Protein AF-A0A964FIG2-F1 (afdb_monomer_lite)

Foldseek 3Di:
DLCCLVVVLVVCVVDPDPQDNCLSVQADPPPAWDFQKDDPVQQVVCCVPPVGHARDPLRVPQLQQADLVPLAGIWGFPDTPHPDDDDDDGPRPTPRPDGPRPPDDPVLSVVSNLLSVQVVCVVPDDFPGSADVVQLVVLVVLCVVVVQWADPDPPDIDGNLVVVQVLLCVVQPPVSCCVRCVPCNVPVSVVLVCQNHVQRVDSHHDVSSVQSSCCSRPNHPVVVGD

Secondary structure (DSSP, 8-state):
-THHHHHHHHHHHHTT----HHHHTTB-----SEEEEE-HHHHHHHHHHHSS----GGGGSTT--B-TTT-PBPEEEEEEE-SS------TTS---TT-------HHHHHHHHHHHHHHHHHHHS------HHHHHHHHHHHHHHTTSEEESSSS-EEE-HHHHHHHHHHHH-HHHHHHH-GGGGGGHHHHHHHHHHSTTT-SSB-HHHHHHHHHHHHSSTHHHH-

Structure (mmCIF, N/CA/C/O backbone):
data_AF-A0A964FIG2-F1
#
_entry.id   AF-A0A964FIG2-F1
#
loop_
_atom_site.group_PDB
_atom_site.id
_atom_site.type_symbol
_atom_site.label_atom_id
_atom_site.label_alt_id
_atom_site.label_comp_id
_atom_site.label_asym_id
_atom_site.label_entity_id
_atom_site.label_seq_id
_atom_site.pdbx_PDB_ins_code
_atom_site.Cartn_x
_atom_site.Cartn_y
_atom_site.Cartn_z
_atom_site.occupancy
_atom_site.B_iso_or_equiv
_atom_site.auth_seq_id
_atom_site.auth_comp_id
_atom_site.auth_asym_id
_atom_site.auth_atom_id
_atom_site.pdbx_PDB_model_num
ATOM 1 N N . MET A 1 1 ? -3.720 21.840 15.294 1.00 41.62 1 MET A N 1
ATOM 2 C CA . MET A 1 1 ? -2.802 20.782 15.786 1.00 41.62 1 MET A CA 1
ATOM 3 C C . MET A 1 1 ? -1.995 20.087 14.682 1.00 41.62 1 MET A C 1
ATOM 5 O O . MET A 1 1 ? -0.922 19.598 14.998 1.00 41.62 1 MET A O 1
ATOM 9 N N . GLY A 1 2 ? -2.418 20.096 13.406 1.00 41.06 2 GLY A N 1
ATOM 10 C CA . GLY A 1 2 ? -1.643 19.512 12.292 1.00 41.06 2 GLY A CA 1
ATOM 11 C C . GLY A 1 2 ? -0.373 20.263 11.869 1.00 41.06 2 GLY A C 1
ATOM 12 O O . GLY A 1 2 ? 0.415 19.755 11.080 1.00 41.06 2 GLY A O 1
ATOM 13 N N . SER A 1 3 ? -0.128 21.446 12.433 1.00 49.38 3 SER A N 1
ATOM 14 C CA . SER A 1 3 ? 1.078 22.229 12.176 1.00 49.38 3 SER A CA 1
ATOM 15 C C . SER A 1 3 ? 2.332 21.626 12.808 1.00 49.38 3 SER A C 1
ATOM 17 O O . SER A 1 3 ? 3.406 21.817 12.260 1.00 49.38 3 SER A O 1
ATOM 19 N N . ILE A 1 4 ? 2.237 20.880 13.914 1.00 52.00 4 ILE A N 1
ATOM 20 C CA . ILE A 1 4 ? 3.417 20.524 14.719 1.00 52.00 4 ILE A CA 1
ATOM 21 C C . ILE A 1 4 ? 4.310 19.491 14.023 1.00 52.00 4 ILE A C 1
ATOM 23 O O . ILE A 1 4 ? 5.518 19.670 14.038 1.00 52.00 4 ILE A O 1
ATOM 27 N N . GLU A 1 5 ? 3.769 18.459 13.371 1.00 54.81 5 GLU A N 1
ATOM 28 C CA . GLU A 1 5 ? 4.588 17.405 12.739 1.00 54.81 5 GLU A CA 1
ATOM 29 C C . GLU A 1 5 ? 5.305 17.905 11.470 1.00 54.81 5 GLU A C 1
ATOM 31 O O . GLU A 1 5 ? 6.508 17.698 11.314 1.00 54.81 5 GLU A O 1
ATOM 36 N N . ILE A 1 6 ? 4.605 18.640 10.595 1.00 54.09 6 ILE A N 1
ATOM 37 C CA . ILE A 1 6 ? 5.202 19.230 9.381 1.00 54.09 6 ILE A CA 1
ATOM 38 C C . ILE A 1 6 ? 6.188 20.349 9.743 1.00 54.09 6 ILE A C 1
ATOM 40 O O . ILE A 1 6 ? 7.263 20.449 9.146 1.00 54.09 6 ILE A O 1
ATOM 44 N N . TYR A 1 7 ? 5.848 21.187 10.728 1.00 53.94 7 TYR A N 1
ATOM 45 C CA . TYR A 1 7 ? 6.739 22.231 11.241 1.00 53.94 7 TYR A CA 1
ATOM 46 C C . TYR A 1 7 ? 7.957 21.627 11.946 1.00 53.94 7 TYR A C 1
ATOM 48 O O . TYR A 1 7 ? 9.075 22.077 11.713 1.00 53.94 7 TYR A O 1
ATOM 56 N N . SER A 1 8 ? 7.769 20.560 12.728 1.00 58.16 8 SER A N 1
ATOM 57 C CA . SER A 1 8 ? 8.843 19.800 13.374 1.00 58.16 8 SER A CA 1
ATOM 58 C C . SER A 1 8 ? 9.795 19.215 12.338 1.00 58.16 8 SER A C 1
ATOM 60 O O . SER A 1 8 ? 10.996 19.428 12.454 1.00 58.16 8 SER A O 1
ATOM 62 N N . PHE A 1 9 ?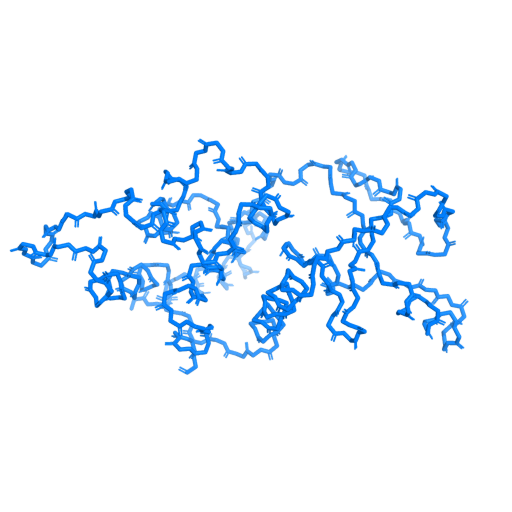 9.289 18.593 11.269 1.00 61.94 9 PHE A N 1
ATOM 63 C CA . PHE A 1 9 ? 10.133 18.052 10.203 1.00 61.94 9 PHE A CA 1
ATOM 64 C C . PHE A 1 9 ? 10.884 19.150 9.435 1.00 61.94 9 PHE A C 1
ATOM 66 O O . PHE A 1 9 ? 12.091 19.044 9.224 1.00 61.94 9 PHE A O 1
ATOM 73 N N . LYS A 1 10 ? 10.214 20.254 9.070 1.00 65.00 10 LYS A N 1
ATOM 74 C CA . LYS A 1 10 ? 10.871 21.415 8.436 1.00 65.00 10 LYS A CA 1
ATOM 75 C C . LYS A 1 10 ? 11.951 22.028 9.332 1.00 65.00 10 LYS A C 1
ATOM 77 O O . LYS A 1 10 ? 13.006 22.404 8.829 1.00 65.00 10 LYS A O 1
ATOM 82 N N . ASN A 1 11 ? 11.717 22.113 10.638 1.00 65.56 11 ASN A N 1
ATOM 83 C CA . ASN A 1 11 ? 12.703 22.613 11.595 1.00 65.56 11 ASN A CA 1
ATOM 84 C C . ASN A 1 11 ? 13.839 21.618 11.827 1.00 65.56 11 ASN A C 1
ATOM 86 O O . ASN A 1 11 ? 14.985 22.032 11.967 1.00 65.56 11 ASN A O 1
ATOM 90 N N . LEU A 1 12 ? 13.555 20.317 11.797 1.00 65.75 12 LEU A N 1
ATOM 91 C CA . LEU A 1 12 ? 14.573 19.278 11.862 1.00 65.75 12 LEU A CA 1
ATOM 92 C C . LEU A 1 12 ? 15.513 19.363 10.652 1.00 65.75 12 LEU A C 1
ATOM 94 O O . LEU A 1 12 ? 16.722 19.321 10.825 1.00 65.75 12 LEU A O 1
ATOM 98 N N . MET A 1 13 ? 14.964 19.597 9.455 1.00 65.31 13 MET A N 1
ATOM 99 C CA . MET A 1 13 ? 15.739 19.808 8.224 1.00 65.31 13 MET A CA 1
ATOM 100 C C . MET A 1 13 ? 16.533 21.125 8.225 1.00 65.31 13 MET A C 1
ATOM 102 O O . MET A 1 13 ? 17.531 21.239 7.520 1.00 65.31 13 MET A O 1
ATOM 106 N N . ARG A 1 14 ? 16.084 22.138 8.980 1.00 70.19 14 ARG A N 1
ATOM 107 C CA . ARG A 1 14 ? 16.763 23.442 9.118 1.00 70.19 14 ARG A CA 1
ATOM 108 C C . ARG A 1 14 ? 17.796 23.476 10.245 1.00 70.19 14 ARG A C 1
ATOM 110 O O . ARG A 1 14 ? 18.714 24.289 10.201 1.00 70.19 14 ARG A O 1
ATOM 117 N N . SER A 1 15 ? 17.640 22.635 11.260 1.00 65.06 15 SER A N 1
ATOM 118 C CA . SER A 1 15 ? 18.593 22.502 12.361 1.00 65.06 15 SER A CA 1
ATOM 119 C C . SER A 1 15 ? 19.704 21.524 11.975 1.00 65.06 15 SER A C 1
ATOM 121 O O . SER A 1 15 ? 19.475 20.572 11.236 1.00 65.06 15 SER A O 1
ATOM 123 N N . LYS A 1 16 ? 20.926 21.726 12.486 1.00 59.94 16 LYS A N 1
ATOM 124 C CA . LYS A 1 16 ? 22.041 20.771 12.339 1.00 59.94 16 LYS A CA 1
ATOM 125 C C . LYS A 1 16 ? 21.826 19.529 13.225 1.00 59.94 16 LYS A C 1
ATOM 127 O O . LYS A 1 16 ? 22.691 19.181 14.023 1.00 59.94 16 LYS A O 1
ATOM 132 N N . SER A 1 17 ? 20.648 18.910 13.162 1.00 62.19 17 SER A N 1
ATOM 133 C CA . SER A 1 17 ? 20.367 17.683 13.906 1.00 62.19 17 SER A CA 1
ATOM 134 C C . SER A 1 17 ? 21.079 16.502 13.236 1.00 62.19 17 SER A C 1
ATOM 136 O O . SER A 1 17 ? 21.148 16.432 12.011 1.00 62.19 17 SER A O 1
ATOM 138 N N . SER A 1 18 ? 21.609 15.573 14.031 1.00 65.69 18 SER A N 1
ATOM 139 C CA . SER A 1 18 ? 22.227 14.329 13.546 1.00 65.69 18 SER A CA 1
ATOM 140 C C . SER A 1 18 ? 21.203 13.259 13.140 1.00 65.69 18 SER A C 1
ATOM 142 O O . SER A 1 18 ? 21.584 12.181 12.684 1.00 65.69 18 SER A O 1
ATOM 144 N N . THR A 1 19 ? 19.908 13.538 13.307 1.00 68.75 19 THR A N 1
ATOM 145 C CA . THR A 1 19 ? 18.817 12.618 12.979 1.00 68.75 19 THR A CA 1
ATOM 146 C C . THR A 1 19 ? 18.684 12.488 11.466 1.00 68.75 19 THR A C 1
ATOM 148 O O . THR A 1 19 ? 18.521 13.483 10.758 1.00 68.75 19 THR A O 1
ATOM 151 N N . SER A 1 20 ? 18.715 11.259 10.947 1.00 72.56 20 SER A N 1
ATOM 152 C CA . SER A 1 20 ? 18.570 11.047 9.505 1.00 72.56 20 SER A CA 1
ATOM 153 C C . SER A 1 20 ? 17.162 11.420 9.025 1.00 72.56 20 SER A C 1
ATOM 155 O O . SER A 1 20 ? 16.172 11.273 9.745 1.00 72.56 20 SER A O 1
ATOM 157 N N . ILE A 1 21 ? 17.044 11.820 7.755 1.00 69.75 21 ILE A N 1
ATOM 158 C CA . ILE A 1 21 ? 15.747 12.073 7.098 1.00 69.75 21 ILE A CA 1
ATOM 159 C C . ILE A 1 21 ? 14.823 10.854 7.221 1.00 69.75 21 ILE A C 1
ATOM 161 O O . ILE A 1 21 ? 13.622 11.003 7.433 1.00 69.75 21 ILE A O 1
ATOM 165 N N . SER A 1 22 ? 15.375 9.642 7.119 1.00 69.75 22 SER A N 1
ATOM 166 C CA . SER A 1 22 ? 14.610 8.401 7.259 1.00 69.75 22 SER A CA 1
ATOM 167 C C . SER A 1 22 ? 14.023 8.225 8.659 1.00 69.75 22 SER A C 1
ATOM 169 O O . SER A 1 22 ? 12.846 7.886 8.770 1.00 69.75 22 SER A O 1
ATOM 171 N N . GLN A 1 23 ? 14.797 8.508 9.710 1.00 70.31 23 GLN A N 1
ATOM 172 C CA . GLN A 1 23 ? 14.333 8.463 11.099 1.00 70.31 23 GLN A CA 1
ATOM 173 C C . GLN A 1 23 ? 13.279 9.538 11.362 1.00 70.31 23 GLN A C 1
ATOM 175 O O . GLN A 1 23 ? 12.218 9.252 11.911 1.00 70.31 23 GLN A O 1
ATOM 180 N N . ALA A 1 24 ? 13.533 10.757 10.893 1.00 73.56 24 ALA A N 1
ATOM 181 C CA . ALA A 1 24 ? 12.611 11.878 10.996 1.00 73.56 24 ALA A CA 1
ATOM 182 C C . ALA A 1 24 ? 11.268 11.602 10.302 1.00 73.56 24 ALA A C 1
ATOM 184 O O . ALA A 1 24 ? 10.204 11.925 10.825 1.00 73.56 24 ALA A O 1
ATOM 185 N N . ALA A 1 25 ? 11.315 10.965 9.131 1.00 70.00 25 ALA A N 1
ATOM 186 C CA . ALA A 1 25 ? 10.143 10.595 8.347 1.00 70.00 25 ALA A CA 1
ATOM 187 C C . ALA A 1 25 ? 9.549 9.239 8.768 1.00 70.00 25 ALA A C 1
ATOM 189 O O . ALA A 1 25 ? 8.639 8.746 8.090 1.00 70.00 25 ALA A O 1
ATOM 190 N N . LYS A 1 26 ? 10.076 8.633 9.848 1.00 74.94 26 LYS A N 1
ATOM 191 C CA . LYS A 1 26 ? 9.669 7.336 10.406 1.00 74.94 26 LYS A CA 1
ATOM 192 C C . LYS A 1 26 ? 9.580 6.230 9.344 1.00 74.94 26 LYS A C 1
ATOM 194 O O . LYS A 1 26 ? 8.655 5.415 9.349 1.00 74.94 26 LYS A O 1
ATOM 199 N N . ILE A 1 27 ? 10.515 6.227 8.391 1.00 71.25 27 ILE A N 1
ATOM 200 C CA . ILE A 1 27 ? 10.570 5.239 7.307 1.00 71.25 27 ILE A CA 1
ATOM 201 C C . ILE A 1 27 ? 11.008 3.897 7.889 1.00 71.25 27 ILE A C 1
ATOM 203 O O . ILE A 1 27 ? 11.975 3.821 8.643 1.00 71.25 27 ILE A O 1
ATOM 207 N N . SER A 1 28 ? 10.293 2.835 7.529 1.00 67.00 28 SER A N 1
ATOM 208 C CA . SER A 1 28 ? 10.657 1.480 7.928 1.00 67.00 28 SER A CA 1
ATOM 209 C C . SER A 1 28 ? 11.963 1.031 7.261 1.00 67.00 28 SER A C 1
ATOM 211 O O . SER A 1 28 ? 12.075 1.064 6.038 1.00 67.00 28 SER A O 1
ATOM 213 N N . ASP A 1 29 ? 12.915 0.545 8.061 1.00 61.62 29 ASP A N 1
ATOM 214 C CA . ASP A 1 29 ? 14.147 -0.128 7.605 1.00 61.62 29 ASP A CA 1
ATOM 215 C C . ASP A 1 29 ? 13.940 -1.646 7.397 1.00 61.62 29 ASP A C 1
ATOM 217 O O . ASP A 1 29 ? 14.886 -2.418 7.273 1.00 61.62 29 ASP A O 1
ATOM 221 N N . LYS A 1 30 ? 12.683 -2.120 7.412 1.00 56.22 30 LYS A N 1
ATOM 222 C CA . LYS A 1 30 ? 12.358 -3.559 7.382 1.00 56.22 30 LYS A CA 1
ATOM 223 C C . LYS A 1 30 ? 12.637 -4.242 6.045 1.00 56.22 30 LYS A C 1
ATOM 225 O O . LYS A 1 30 ? 12.630 -5.464 5.983 1.00 56.22 30 LYS A O 1
ATOM 230 N N . GLU A 1 31 ? 12.890 -3.485 4.989 1.00 56.31 31 GLU A N 1
ATOM 231 C CA . GLU A 1 31 ? 13.192 -4.035 3.670 1.00 56.31 31 GLU A 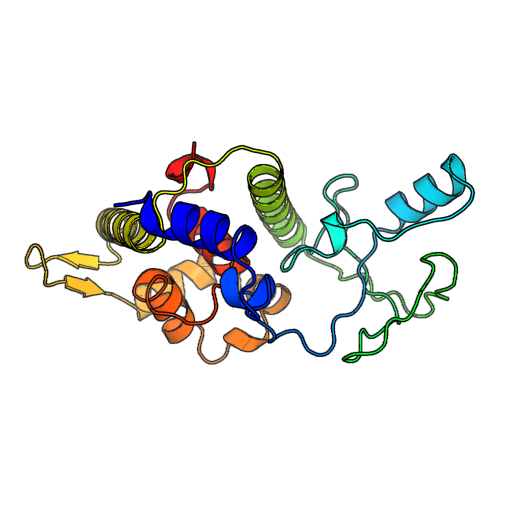CA 1
ATOM 232 C C . GLU A 1 31 ? 14.715 -4.173 3.506 1.00 56.31 31 GLU A C 1
ATOM 234 O O . GLU A 1 31 ? 15.329 -3.509 2.671 1.00 56.31 31 GLU A O 1
ATOM 239 N N . ARG A 1 32 ? 15.322 -5.012 4.354 1.00 50.44 32 ARG A N 1
ATOM 240 C CA . ARG A 1 32 ? 16.670 -5.551 4.131 1.00 50.44 32 ARG A CA 1
ATOM 241 C C . ARG A 1 32 ? 16.510 -6.641 3.069 1.00 50.44 32 ARG A C 1
ATOM 243 O O . ARG A 1 32 ? 15.696 -7.533 3.282 1.00 50.44 32 ARG A O 1
ATOM 250 N N . ASN A 1 33 ? 17.226 -6.541 1.948 1.00 52.78 33 ASN A N 1
ATOM 251 C CA . ASN A 1 33 ? 17.104 -7.392 0.746 1.00 52.78 33 ASN A CA 1
ATOM 252 C C . ASN A 1 33 ? 16.006 -6.948 -0.239 1.00 52.78 33 ASN A C 1
ATOM 254 O O . ASN A 1 33 ? 15.108 -7.713 -0.592 1.00 52.78 33 ASN A O 1
ATOM 258 N N . ARG A 1 34 ? 16.077 -5.696 -0.710 1.00 72.75 34 ARG A N 1
ATOM 259 C CA . ARG A 1 34 ? 15.258 -5.257 -1.851 1.00 72.75 34 ARG A CA 1
ATOM 260 C C . ARG A 1 34 ? 15.931 -5.649 -3.156 1.00 72.75 34 ARG A C 1
ATOM 262 O O . ARG A 1 34 ? 17.105 -5.359 -3.349 1.00 72.75 34 ARG A O 1
ATOM 269 N N . VAL A 1 35 ? 15.157 -6.223 -4.063 1.00 82.56 35 VAL A N 1
ATOM 270 C CA . VAL A 1 35 ? 15.520 -6.336 -5.478 1.00 82.56 35 VAL A CA 1
ATOM 271 C C . VAL A 1 35 ? 15.031 -5.108 -6.236 1.00 82.56 35 VAL A C 1
ATOM 273 O O . VAL A 1 35 ? 13.973 -4.557 -5.912 1.00 82.56 35 VAL A O 1
ATOM 276 N N . LEU A 1 36 ? 15.794 -4.651 -7.230 1.00 86.62 36 LEU A N 1
ATOM 277 C CA . LEU A 1 36 ? 15.345 -3.552 -8.088 1.00 86.62 36 LEU A CA 1
ATOM 278 C C . LEU A 1 36 ? 14.275 -4.050 -9.058 1.00 86.62 36 LEU A C 1
ATOM 280 O O . LEU A 1 36 ? 14.413 -5.104 -9.670 1.00 86.62 36 LEU A O 1
ATOM 284 N N . LYS A 1 37 ? 13.208 -3.270 -9.221 1.00 88.94 37 LYS A N 1
ATOM 285 C CA . LYS A 1 37 ? 12.092 -3.613 -10.108 1.00 88.94 37 LYS A CA 1
ATOM 286 C C . LYS A 1 37 ? 12.162 -2.865 -11.431 1.00 88.94 37 LYS A C 1
ATOM 288 O O . LYS A 1 37 ? 12.527 -1.690 -11.463 1.00 88.94 37 LYS A O 1
ATOM 293 N N . PHE A 1 38 ? 11.743 -3.486 -12.525 1.00 90.69 38 PHE A N 1
ATOM 294 C CA . PHE A 1 38 ? 11.658 -2.820 -13.826 1.00 90.69 38 PHE A CA 1
ATOM 295 C C . PHE A 1 38 ? 10.451 -3.283 -14.642 1.00 90.69 38 PHE A C 1
ATOM 297 O O . PHE A 1 38 ? 9.818 -4.296 -14.352 1.00 90.69 38 PHE A O 1
ATOM 304 N N . CYS A 1 39 ? 10.127 -2.500 -15.669 1.00 92.06 39 CYS A N 1
ATOM 305 C CA . CYS A 1 39 ? 9.164 -2.868 -16.694 1.00 92.06 39 CYS A CA 1
ATOM 306 C C . CYS A 1 39 ? 9.932 -3.141 -17.994 1.00 92.06 39 CYS A C 1
ATOM 308 O O . CYS A 1 39 ? 10.732 -2.285 -18.386 1.00 92.06 39 CYS A O 1
ATOM 310 N N . PRO A 1 40 ? 9.699 -4.276 -18.676 1.00 90.00 40 PRO A N 1
ATOM 311 C CA . PRO A 1 40 ? 10.420 -4.606 -19.904 1.00 90.00 40 PRO A CA 1
ATOM 312 C C . PRO A 1 40 ? 10.120 -3.614 -21.037 1.00 90.00 40 PRO A C 1
ATOM 314 O O . PRO A 1 40 ? 11.009 -3.297 -21.819 1.00 90.00 40 PRO A O 1
ATOM 317 N N . GLN A 1 41 ? 8.903 -3.060 -21.088 1.00 93.19 41 GLN A N 1
ATOM 318 C CA . GLN A 1 41 ? 8.546 -2.048 -22.084 1.00 93.19 41 GLN A CA 1
ATOM 319 C C . GLN A 1 41 ? 9.198 -0.691 -21.794 1.00 93.19 41 GLN A C 1
ATOM 321 O O . GLN A 1 41 ? 9.760 -0.107 -22.713 1.00 93.19 41 GLN A O 1
ATOM 326 N N . CYS A 1 42 ? 9.220 -0.218 -20.535 1.00 94.06 42 CYS A N 1
ATOM 327 C CA . CYS A 1 42 ? 9.992 0.988 -20.191 1.00 94.06 42 CYS A CA 1
ATOM 328 C C . CYS A 1 42 ? 11.464 0.829 -20.574 1.00 94.06 42 CYS A C 1
ATOM 330 O O . CYS A 1 42 ? 12.038 1.741 -21.149 1.00 94.06 42 CYS A O 1
ATOM 332 N N . ARG A 1 43 ? 12.057 -0.336 -20.283 1.00 90.94 43 ARG A N 1
ATOM 333 C CA . ARG A 1 43 ? 13.457 -0.618 -20.612 1.00 90.94 43 ARG A CA 1
ATOM 334 C C . ARG A 1 43 ? 13.720 -0.470 -22.114 1.00 90.94 43 ARG A C 1
ATOM 336 O O . ARG A 1 43 ? 14.633 0.256 -22.486 1.00 90.94 43 ARG A O 1
ATOM 343 N N . ALA A 1 44 ? 12.913 -1.122 -22.951 1.00 91.31 44 ALA A N 1
ATOM 344 C CA . ALA A 1 44 ? 13.065 -1.058 -24.404 1.00 91.31 44 ALA A CA 1
ATOM 345 C C . ALA A 1 44 ? 12.882 0.372 -24.946 1.00 91.31 44 ALA A C 1
ATOM 347 O O . ALA A 1 44 ? 13.635 0.815 -25.810 1.00 91.31 44 ALA A O 1
ATOM 348 N N . GLU A 1 45 ? 11.908 1.117 -24.415 1.00 95.12 45 GLU A N 1
ATOM 349 C CA . GLU A 1 45 ? 11.694 2.522 -24.779 1.00 95.12 45 GLU A CA 1
ATOM 350 C C . GLU A 1 45 ? 12.870 3.417 -24.366 1.00 95.12 45 GLU A C 1
ATOM 352 O O . GLU A 1 45 ? 13.241 4.319 -25.116 1.00 95.12 45 GLU A O 1
ATOM 357 N N . ASP A 1 46 ? 13.455 3.185 -23.188 1.00 94.00 46 ASP A N 1
ATOM 358 C CA . ASP A 1 46 ? 14.607 3.946 -22.708 1.00 94.00 46 ASP A CA 1
ATOM 359 C C . ASP A 1 46 ? 15.857 3.646 -23.545 1.00 94.00 46 ASP A C 1
ATOM 361 O O . ASP A 1 46 ? 16.533 4.578 -23.973 1.00 94.00 46 ASP A O 1
ATOM 365 N N . GLU A 1 47 ? 16.129 2.373 -23.852 1.00 91.12 47 GLU A N 1
ATOM 366 C CA . GLU A 1 47 ? 17.231 1.961 -24.736 1.00 91.12 47 GLU A CA 1
ATOM 367 C C . GLU A 1 47 ? 17.088 2.594 -26.126 1.00 91.12 47 GLU A C 1
ATOM 369 O O . GLU A 1 47 ? 18.048 3.148 -26.658 1.00 91.12 47 GLU A O 1
ATOM 374 N N . GLN A 1 48 ? 15.876 2.598 -26.689 1.00 94.25 48 GLN A N 1
ATOM 375 C CA . GLN A 1 48 ? 15.612 3.219 -27.987 1.00 94.25 48 GLN A CA 1
ATOM 376 C C . GLN A 1 48 ? 15.786 4.744 -27.958 1.00 94.25 48 GLN A C 1
ATOM 378 O O . GLN A 1 48 ? 16.261 5.335 -28.927 1.00 94.25 48 GLN A O 1
ATOM 383 N N . LYS A 1 49 ? 15.355 5.401 -26.877 1.00 95.88 49 LYS A N 1
ATOM 384 C CA . LYS A 1 49 ? 15.300 6.866 -26.801 1.00 95.88 49 LYS A CA 1
ATOM 385 C C . LYS A 1 49 ? 16.601 7.500 -26.318 1.00 95.88 49 LYS A C 1
ATOM 387 O O . LYS A 1 49 ? 16.941 8.595 -26.764 1.00 95.88 49 LYS A O 1
ATOM 392 N N . TYR A 1 50 ? 17.282 6.854 -25.381 1.00 93.38 50 TYR A N 1
ATOM 393 C CA . TYR A 1 50 ? 18.427 7.402 -24.656 1.00 93.38 50 TYR A CA 1
ATOM 394 C C . TYR A 1 50 ? 19.715 6.600 -24.878 1.00 93.38 50 TYR A C 1
ATOM 396 O O . TYR A 1 50 ? 20.775 7.048 -24.454 1.00 93.38 50 TYR A O 1
ATOM 404 N N . GLY A 1 51 ? 19.645 5.441 -25.543 1.00 90.25 51 GLY A N 1
ATOM 405 C CA . GLY A 1 51 ? 20.787 4.549 -25.771 1.00 90.25 51 GLY A CA 1
ATOM 406 C C . GLY A 1 51 ? 21.084 3.605 -24.603 1.00 90.25 51 GLY A C 1
ATOM 407 O O . GLY A 1 51 ? 21.829 2.644 -24.770 1.00 90.25 51 GLY A O 1
ATOM 408 N N . GLU A 1 52 ? 20.475 3.832 -23.438 1.00 89.00 52 GLU A N 1
ATOM 409 C CA . GLU A 1 52 ? 20.559 2.953 -22.276 1.00 89.00 52 GLU A CA 1
ATOM 410 C C . GLU A 1 52 ? 19.295 3.044 -21.413 1.00 89.00 52 GLU A C 1
ATOM 412 O O . GLU A 1 52 ? 18.651 4.091 -21.314 1.00 89.00 52 GLU A O 1
ATOM 417 N N . ALA A 1 53 ? 18.948 1.936 -20.759 1.00 89.94 53 ALA A N 1
ATOM 418 C CA . ALA A 1 53 ? 17.890 1.921 -19.761 1.00 89.94 53 ALA A CA 1
ATOM 419 C C . ALA A 1 53 ? 18.364 2.470 -18.413 1.00 89.94 53 ALA A C 1
ATOM 421 O O . ALA A 1 53 ? 19.531 2.338 -18.035 1.00 89.94 53 ALA A O 1
ATOM 422 N N . TYR A 1 54 ? 17.418 2.980 -17.625 1.00 89.44 54 TYR A N 1
ATOM 423 C CA . TYR A 1 54 ? 17.665 3.407 -16.251 1.00 89.44 54 TYR A CA 1
ATOM 424 C C . TYR A 1 54 ? 16.583 2.902 -15.286 1.00 89.44 54 TYR A C 1
ATOM 426 O O . TYR A 1 54 ? 15.480 2.500 -15.666 1.00 89.44 54 TYR A O 1
ATOM 434 N N . TRP A 1 55 ? 16.887 2.926 -13.987 1.00 90.31 55 TRP A N 1
ATOM 435 C CA . TRP A 1 55 ? 15.931 2.524 -12.955 1.00 90.31 55 TRP A CA 1
ATOM 436 C C . TRP A 1 55 ? 14.882 3.612 -12.716 1.00 90.31 55 TRP A C 1
ATOM 438 O O . TRP A 1 55 ? 15.153 4.661 -12.128 1.00 90.31 55 TRP A O 1
ATOM 448 N N . HIS A 1 56 ? 13.636 3.344 -13.106 1.00 91.56 56 HIS A N 1
ATOM 449 C CA . HIS A 1 56 ? 12.524 4.248 -12.812 1.00 91.56 56 HIS A CA 1
ATOM 450 C C . HIS A 1 56 ? 12.191 4.233 -11.319 1.00 91.56 56 HIS A C 1
ATOM 452 O O . HIS A 1 56 ? 11.814 3.198 -10.763 1.00 91.56 56 HIS A O 1
ATOM 458 N N . ARG A 1 57 ? 12.246 5.405 -10.670 1.00 89.81 57 ARG A N 1
ATOM 459 C CA . ARG A 1 57 ? 11.887 5.576 -9.245 1.00 89.81 57 ARG A CA 1
ATOM 460 C C . ARG A 1 57 ? 10.484 5.063 -8.924 1.00 89.81 57 ARG A C 1
ATOM 462 O O . ARG A 1 57 ? 10.273 4.478 -7.869 1.00 89.81 57 ARG A O 1
ATOM 469 N N . GLN A 1 58 ? 9.544 5.248 -9.850 1.00 91.19 58 GLN A N 1
ATOM 470 C CA . GLN A 1 58 ? 8.160 4.805 -9.703 1.00 91.19 58 GLN A CA 1
ATOM 471 C C . GLN A 1 58 ? 8.044 3.287 -9.520 1.00 91.19 58 GLN A C 1
ATOM 473 O O . GLN A 1 58 ? 7.199 2.837 -8.755 1.00 91.19 58 GLN A O 1
ATOM 478 N N . HIS A 1 59 ? 8.911 2.497 -10.159 1.00 91.50 59 HIS A N 1
ATOM 479 C CA . HIS A 1 59 ? 8.919 1.042 -9.994 1.00 91.50 59 HIS A CA 1
ATOM 480 C C . HIS A 1 59 ? 9.421 0.619 -8.605 1.00 91.50 59 HIS A C 1
ATOM 482 O O . HIS A 1 59 ? 9.039 -0.441 -8.119 1.00 91.50 59 HIS A O 1
ATOM 488 N N . GLN A 1 60 ? 10.229 1.456 -7.942 1.00 89.12 60 GLN A N 1
ATOM 489 C CA . GLN A 1 60 ? 10.850 1.135 -6.651 1.00 89.12 60 GLN A CA 1
ATOM 490 C C . GLN A 1 60 ? 9.984 1.494 -5.441 1.00 89.12 60 GLN A C 1
ATOM 492 O O . GLN A 1 60 ? 10.359 1.184 -4.309 1.00 89.12 60 GLN A O 1
ATOM 497 N N . ILE A 1 61 ? 8.837 2.153 -5.640 1.00 87.12 61 ILE A N 1
ATOM 498 C CA . ILE A 1 61 ? 7.968 2.514 -4.517 1.00 87.12 61 ILE A CA 1
ATOM 499 C C . ILE A 1 61 ? 7.440 1.215 -3.863 1.00 87.12 61 ILE A C 1
ATOM 501 O O . ILE A 1 61 ? 7.016 0.295 -4.579 1.00 87.12 61 ILE A O 1
ATOM 505 N N . PRO A 1 62 ? 7.475 1.096 -2.520 1.00 83.94 62 PRO A N 1
ATOM 506 C CA . PRO A 1 62 ? 6.935 -0.068 -1.823 1.00 83.94 62 PRO A CA 1
ATOM 507 C C . PRO A 1 62 ? 5.477 -0.338 -2.209 1.00 83.94 62 PRO A C 1
ATOM 509 O O . PRO A 1 62 ? 4.674 0.587 -2.310 1.00 83.94 62 PRO A O 1
ATOM 512 N N . GLY A 1 63 ? 5.145 -1.607 -2.451 1.00 85.94 63 GLY A N 1
ATOM 513 C CA . GLY A 1 63 ? 3.813 -2.027 -2.894 1.00 85.94 63 GLY A CA 1
ATOM 514 C C . GLY A 1 63 ? 3.487 -1.816 -4.373 1.00 85.94 63 GLY A C 1
ATOM 515 O O . GLY A 1 63 ? 2.413 -2.217 -4.814 1.00 85.94 63 GLY A O 1
ATOM 516 N N . MET A 1 64 ? 4.396 -1.242 -5.168 1.00 91.00 64 MET A N 1
ATOM 517 C CA . MET A 1 64 ? 4.232 -1.207 -6.623 1.00 91.00 64 MET A CA 1
ATOM 518 C C . MET A 1 64 ? 4.481 -2.592 -7.212 1.00 91.00 64 MET A C 1
ATOM 520 O O . MET A 1 64 ? 5.619 -3.065 -7.213 1.00 91.00 64 MET A O 1
ATOM 524 N N . LEU A 1 65 ? 3.422 -3.220 -7.721 1.00 92.50 65 LEU A N 1
ATOM 525 C CA . LEU A 1 65 ? 3.480 -4.528 -8.384 1.00 92.50 65 LEU A CA 1
ATOM 526 C C . LEU A 1 65 ? 3.345 -4.435 -9.907 1.00 92.50 65 LEU A C 1
ATOM 528 O O . LEU A 1 65 ? 3.685 -5.382 -10.606 1.00 92.50 65 LEU A O 1
ATOM 532 N N . VAL A 1 66 ? 2.865 -3.301 -10.424 1.00 94.12 66 VAL A N 1
ATOM 533 C CA . VAL A 1 66 ? 2.632 -3.072 -11.855 1.00 94.12 66 VAL A CA 1
ATOM 534 C C . VAL A 1 66 ? 3.197 -1.725 -12.296 1.00 94.12 66 VAL A C 1
ATOM 536 O O . VAL A 1 66 ? 3.242 -0.764 -11.524 1.00 94.12 66 VAL A O 1
ATOM 539 N N . CYS A 1 67 ? 3.623 -1.643 -13.552 1.00 94.62 67 CYS A N 1
ATOM 540 C CA . CYS A 1 67 ? 3.996 -0.392 -14.192 1.00 94.62 67 CYS A CA 1
ATOM 541 C C . CYS A 1 67 ? 2.738 0.425 -14.504 1.00 94.62 67 CYS A C 1
ATOM 543 O O . CYS A 1 67 ? 1.806 -0.082 -15.122 1.00 94.62 67 CYS A O 1
ATOM 545 N N . LEU A 1 68 ? 2.710 1.709 -14.141 1.00 94.62 68 LEU A N 1
ATOM 546 C CA . LEU A 1 68 ? 1.565 2.567 -14.461 1.00 94.62 68 LEU A CA 1
ATOM 547 C C . LEU A 1 68 ? 1.469 2.950 -15.933 1.00 94.62 68 LEU A C 1
ATOM 549 O O . LEU A 1 68 ? 0.362 3.152 -16.429 1.00 94.62 68 LEU A O 1
ATOM 553 N N . LYS A 1 69 ? 2.611 3.052 -16.616 1.00 95.56 69 LYS A N 1
ATOM 554 C CA . LYS A 1 69 ? 2.663 3.407 -18.033 1.00 95.56 69 LYS A CA 1
ATOM 555 C C . LYS A 1 69 ? 2.142 2.261 -18.898 1.00 95.56 69 LYS A C 1
ATOM 557 O O . LYS A 1 69 ? 1.224 2.456 -19.688 1.00 95.56 69 LYS A O 1
ATOM 562 N N . HIS A 1 70 ? 2.687 1.065 -18.694 1.00 94.94 70 HIS A N 1
ATOM 563 C CA . HIS A 1 70 ? 2.414 -0.098 -19.544 1.00 94.94 70 HIS A CA 1
ATOM 564 C C . HIS A 1 70 ? 1.374 -1.065 -18.982 1.00 94.94 70 HIS A C 1
ATOM 566 O O . HIS A 1 70 ? 0.921 -1.947 -19.699 1.00 94.94 70 HIS A O 1
ATOM 572 N N . LYS A 1 71 ? 0.966 -0.897 -17.715 1.00 94.25 71 LYS A N 1
ATOM 573 C CA . LYS A 1 71 ? -0.005 -1.761 -17.013 1.00 94.25 71 LYS A CA 1
ATOM 574 C C . LYS A 1 71 ? 0.417 -3.232 -16.941 1.00 94.25 71 LYS A C 1
ATOM 576 O O . LYS A 1 71 ? -0.427 -4.107 -16.800 1.00 94.25 71 LYS A O 1
ATOM 581 N N . LEU A 1 72 ? 1.721 -3.487 -17.013 1.00 91.62 72 LEU A N 1
ATOM 582 C CA . LEU A 1 72 ? 2.315 -4.817 -16.914 1.00 91.62 72 LEU A CA 1
ATOM 583 C C . LEU A 1 72 ? 2.863 -5.064 -15.505 1.00 91.62 72 LEU A C 1
ATOM 585 O O . LEU A 1 72 ? 3.336 -4.106 -14.878 1.00 91.62 72 LEU A O 1
ATOM 589 N N . PRO A 1 73 ? 2.875 -6.320 -15.022 1.00 92.06 73 PRO A N 1
ATOM 590 C CA . PRO A 1 73 ? 3.601 -6.694 -13.815 1.00 92.06 73 PRO A CA 1
ATOM 591 C C . PRO A 1 73 ? 5.060 -6.231 -13.867 1.00 92.06 73 PRO A C 1
ATOM 593 O O . PRO A 1 73 ? 5.735 -6.348 -14.893 1.00 92.06 73 PRO A O 1
ATOM 596 N N . LEU A 1 74 ? 5.539 -5.677 -12.755 1.00 91.50 74 LEU A N 1
ATOM 597 C CA . LEU A 1 74 ? 6.948 -5.346 -12.595 1.00 91.50 74 LEU A CA 1
ATOM 598 C C . LEU A 1 74 ? 7.747 -6.621 -12.358 1.00 91.50 74 LEU A C 1
ATOM 600 O O . LEU A 1 74 ? 7.319 -7.514 -11.630 1.00 91.50 74 LEU A O 1
ATOM 604 N N . LEU A 1 75 ? 8.928 -6.664 -12.956 1.00 88.88 75 LEU A N 1
ATOM 605 C CA . LEU A 1 75 ? 9.859 -7.774 -12.850 1.00 88.88 75 LEU A CA 1
ATOM 606 C C . LEU A 1 75 ? 10.951 -7.418 -11.855 1.00 88.88 75 LEU A C 1
ATOM 608 O O . LEU A 1 75 ? 11.401 -6.271 -11.811 1.00 88.88 75 LEU A O 1
ATOM 612 N N . ASN A 1 76 ? 11.380 -8.403 -11.076 1.00 86.94 76 ASN A N 1
ATOM 613 C CA . ASN A 1 76 ? 12.526 -8.264 -10.191 1.00 86.94 76 ASN A CA 1
ATOM 614 C C . ASN A 1 76 ? 13.816 -8.455 -10.992 1.00 86.94 76 ASN A C 1
ATOM 616 O O . ASN A 1 76 ? 13.890 -9.318 -11.864 1.00 86.94 76 ASN A O 1
ATOM 620 N N . SER A 1 77 ? 14.829 -7.653 -10.695 1.00 84.81 77 SER A N 1
ATOM 621 C CA . SER A 1 77 ? 16.185 -7.874 -11.177 1.00 84.81 77 SER A CA 1
ATOM 622 C C . SER A 1 77 ? 16.917 -8.885 -10.292 1.00 84.81 77 SER A C 1
ATOM 624 O O . SER A 1 77 ? 16.492 -9.191 -9.177 1.00 84.81 77 SER A O 1
ATOM 626 N N . THR A 1 78 ? 18.064 -9.356 -10.773 1.00 80.19 78 THR A N 1
ATOM 627 C CA . THR A 1 78 ? 19.004 -10.177 -9.999 1.00 80.19 78 THR A CA 1
ATOM 628 C C . THR A 1 78 ? 19.839 -9.353 -9.009 1.00 80.19 78 THR A C 1
ATOM 630 O O . THR A 1 78 ? 20.595 -9.915 -8.220 1.00 80.19 78 THR A O 1
ATOM 633 N N . ILE A 1 79 ? 19.708 -8.019 -9.015 1.00 78.75 79 ILE A N 1
ATOM 634 C CA . ILE A 1 79 ? 20.448 -7.135 -8.111 1.00 78.75 79 ILE A CA 1
ATOM 635 C C . ILE A 1 79 ? 19.768 -7.136 -6.749 1.00 78.75 79 ILE A C 1
ATOM 637 O O . ILE A 1 79 ? 18.680 -6.578 -6.586 1.00 78.75 79 ILE A O 1
ATOM 641 N N . LEU A 1 80 ? 20.459 -7.694 -5.761 1.00 76.50 80 LEU A N 1
ATOM 642 C CA . LEU A 1 80 ? 20.106 -7.565 -4.356 1.00 76.50 80 LEU A CA 1
ATOM 643 C C . LEU A 1 80 ? 20.767 -6.310 -3.786 1.00 76.50 80 LEU A C 1
ATOM 645 O O . LEU A 1 80 ? 21.986 -6.154 -3.816 1.00 76.50 80 LEU A O 1
ATOM 649 N N . LEU A 1 81 ? 19.954 -5.406 -3.250 1.00 74.62 81 LEU A N 1
ATOM 650 C CA . LEU A 1 81 ? 20.436 -4.258 -2.497 1.00 74.62 81 LEU A CA 1
ATOM 651 C C . LEU A 1 81 ? 20.803 -4.727 -1.082 1.00 74.62 81 LEU A C 1
ATOM 653 O O . LEU A 1 81 ? 19.969 -4.716 -0.171 1.00 74.62 81 LEU A O 1
ATOM 657 N N . GLU A 1 82 ? 22.045 -5.183 -0.920 1.00 66.81 82 GLU A N 1
ATOM 658 C CA . GLU A 1 82 ? 22.647 -5.460 0.385 1.00 66.81 82 GLU A CA 1
ATOM 659 C C . GLU A 1 82 ? 23.082 -4.158 1.085 1.00 66.81 82 GLU A C 1
ATOM 661 O O . GLU A 1 82 ? 23.277 -3.106 0.474 1.00 66.81 82 GLU A O 1
ATOM 666 N N . ASN A 1 83 ? 23.182 -4.194 2.414 1.00 59.03 83 ASN A N 1
ATOM 667 C CA . ASN A 1 83 ? 23.339 -2.988 3.225 1.00 59.03 83 ASN A CA 1
ATOM 668 C C . ASN A 1 83 ? 24.707 -2.278 3.062 1.00 59.03 83 ASN A C 1
ATOM 670 O O . ASN A 1 83 ? 25.766 -2.891 3.155 1.00 59.03 83 ASN A O 1
ATOM 674 N N . LYS A 1 84 ? 24.635 -0.934 3.035 1.00 54.16 84 LYS A N 1
ATOM 675 C CA . LYS A 1 84 ? 25.658 0.094 3.360 1.00 54.16 84 LYS A CA 1
ATOM 676 C C . LYS A 1 84 ? 26.778 0.423 2.367 1.00 54.16 84 LYS A C 1
ATOM 678 O O . LYS A 1 84 ? 27.464 1.414 2.615 1.00 54.16 84 LYS A O 1
ATOM 683 N N . GLN A 1 85 ? 26.953 -0.287 1.260 1.00 58.28 85 GLN A N 1
ATOM 684 C CA . GLN A 1 85 ? 27.922 0.130 0.238 1.00 58.28 85 GLN A CA 1
ATOM 685 C C . GLN A 1 85 ? 27.225 0.857 -0.920 1.00 58.28 85 GLN A C 1
ATOM 687 O O . GLN A 1 85 ? 26.173 0.436 -1.399 1.00 58.28 85 GLN A O 1
ATOM 692 N N . ILE A 1 86 ? 27.788 1.994 -1.340 1.00 59.78 86 ILE A N 1
ATOM 693 C CA . ILE A 1 86 ? 27.302 2.741 -2.505 1.00 59.78 86 ILE A CA 1
ATOM 694 C C . ILE A 1 86 ? 27.799 1.998 -3.744 1.00 59.78 86 ILE A C 1
ATOM 696 O O . ILE A 1 86 ? 28.934 2.186 -4.174 1.00 59.78 86 ILE A O 1
ATOM 700 N N . HIS A 1 87 ? 26.951 1.142 -4.301 1.00 66.19 87 HIS A N 1
ATOM 701 C CA . HIS A 1 87 ? 27.209 0.476 -5.570 1.00 66.19 87 HIS A CA 1
ATOM 702 C C . HIS A 1 87 ? 26.383 1.125 -6.680 1.00 66.19 87 HIS A C 1
ATOM 704 O O . HIS A 1 87 ? 25.198 1.421 -6.506 1.00 66.19 87 HIS A O 1
ATOM 710 N N . TYR A 1 88 ? 27.019 1.352 -7.828 1.00 73.06 88 TYR A N 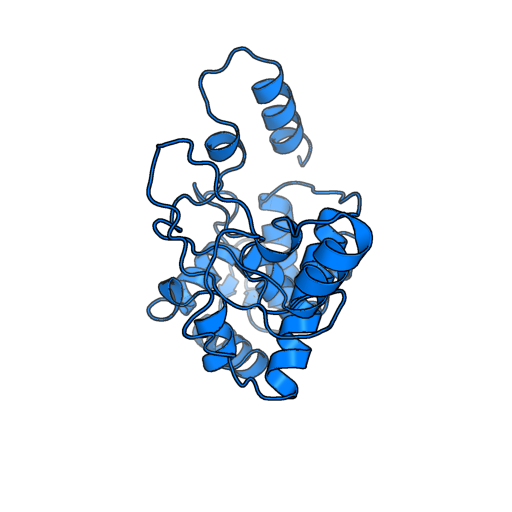1
ATOM 711 C CA . TYR A 1 88 ? 26.330 1.726 -9.054 1.00 73.06 88 TYR A CA 1
ATOM 712 C C . TYR A 1 88 ? 25.986 0.455 -9.827 1.00 73.06 88 TYR A C 1
ATOM 714 O O . TYR A 1 88 ? 26.878 -0.314 -10.176 1.00 73.06 88 TYR A O 1
ATOM 722 N N . TYR A 1 89 ? 24.700 0.265 -10.109 1.00 75.88 89 TYR A N 1
ATOM 723 C CA . TYR A 1 89 ? 24.222 -0.801 -10.979 1.00 75.88 89 TYR A CA 1
ATOM 724 C C . TYR A 1 89 ? 23.452 -0.179 -12.140 1.00 75.88 89 TYR A C 1
ATOM 726 O O . TYR A 1 89 ? 22.351 0.344 -11.944 1.00 75.88 89 TYR A O 1
ATOM 734 N N . GLY A 1 90 ? 24.021 -0.219 -13.344 1.00 77.06 90 GLY A N 1
ATOM 735 C CA . GLY A 1 90 ? 23.310 0.204 -14.551 1.00 77.06 90 GLY A CA 1
ATOM 736 C C . GLY A 1 90 ? 22.151 -0.747 -14.855 1.00 77.06 90 GLY A C 1
ATOM 737 O O . GLY A 1 90 ? 22.284 -1.957 -14.675 1.00 77.06 90 GLY A O 1
ATOM 738 N N . ALA A 1 91 ? 21.018 -0.232 -15.343 1.00 79.19 91 ALA A N 1
ATOM 739 C CA . ALA A 1 91 ? 19.902 -1.099 -15.746 1.00 79.19 91 ALA A CA 1
ATOM 740 C C . ALA A 1 91 ? 20.225 -1.932 -17.005 1.00 79.19 91 ALA A C 1
ATOM 742 O O . ALA A 1 91 ? 19.560 -2.931 -17.271 1.00 79.19 91 ALA A O 1
ATOM 743 N N . SER A 1 92 ? 21.279 -1.552 -17.735 1.00 69.56 92 SER A N 1
ATOM 744 C CA . SER A 1 92 ? 21.848 -2.264 -18.881 1.00 69.56 92 SER A CA 1
ATOM 745 C C . SER A 1 92 ? 22.717 -3.472 -18.502 1.00 69.56 92 SER A C 1
ATOM 747 O O . SER A 1 92 ? 22.797 -4.418 -19.278 1.00 69.56 92 SER A O 1
ATOM 749 N N . GLN A 1 93 ? 23.345 -3.478 -17.317 1.00 58.69 93 GLN A N 1
ATOM 750 C CA . GLN A 1 93 ? 24.308 -4.512 -1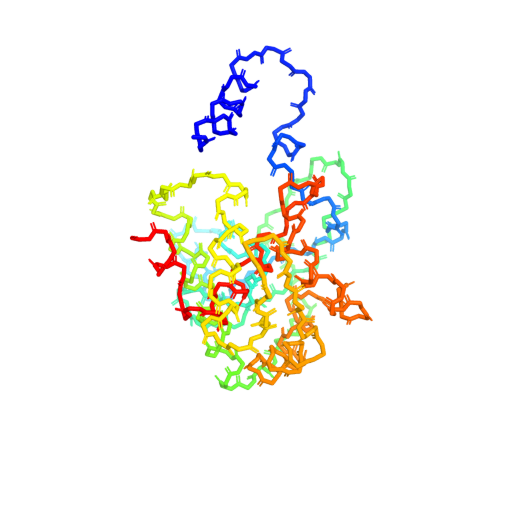6.890 1.00 58.69 93 GLN A CA 1
ATOM 751 C C . GLN A 1 93 ? 23.654 -5.787 -16.336 1.00 58.69 93 GLN A C 1
ATOM 753 O O . GLN A 1 93 ? 24.346 -6.717 -15.927 1.00 58.69 93 GLN A O 1
ATOM 758 N N . VAL A 1 94 ? 22.323 -5.842 -16.297 1.00 59.50 94 VAL A N 1
ATOM 759 C CA . VAL A 1 94 ? 21.591 -6.971 -15.725 1.00 59.50 94 VAL A CA 1
ATOM 760 C C . VAL A 1 94 ? 21.201 -7.938 -16.840 1.00 59.50 94 VAL A C 1
ATOM 762 O O . VAL A 1 94 ? 20.240 -7.693 -17.575 1.00 59.50 94 VAL A O 1
ATOM 765 N N . ASN A 1 95 ? 21.942 -9.046 -16.940 1.00 57.62 95 ASN A N 1
ATOM 766 C CA . ASN A 1 95 ? 21.498 -10.258 -17.628 1.00 57.62 95 ASN A CA 1
ATOM 767 C C . ASN A 1 95 ? 20.306 -10.816 -16.839 1.00 57.62 95 ASN A C 1
ATOM 769 O O . ASN A 1 95 ? 20.451 -11.293 -15.714 1.00 57.62 95 ASN A O 1
ATOM 773 N N . LEU A 1 96 ? 19.109 -10.643 -17.395 1.00 59.06 96 LEU A N 1
ATOM 774 C CA . LEU A 1 96 ? 17.828 -11.047 -16.815 1.00 59.06 96 LEU A CA 1
ATOM 775 C C . LEU A 1 96 ? 17.521 -12.509 -17.153 1.00 59.06 96 LEU A C 1
ATOM 777 O O . LEU A 1 96 ? 16.438 -12.824 -17.648 1.00 59.06 96 LEU A O 1
ATOM 781 N N . ASP A 1 97 ? 18.484 -13.393 -16.932 1.00 50.91 97 ASP A N 1
ATOM 782 C CA . ASP A 1 97 ? 18.258 -14.818 -17.115 1.00 50.91 97 ASP A CA 1
ATOM 783 C C . ASP A 1 97 ? 17.421 -15.297 -15.920 1.00 50.91 97 ASP A C 1
ATOM 785 O O . ASP A 1 97 ? 17.838 -15.195 -14.770 1.00 50.91 97 ASP A O 1
ATOM 789 N N . GLU A 1 98 ? 16.193 -15.725 -16.224 1.00 53.41 98 GLU A N 1
ATOM 790 C CA . GLU A 1 98 ? 15.087 -16.072 -15.312 1.00 53.41 98 GLU A CA 1
ATOM 791 C C . GLU A 1 98 ? 14.209 -14.905 -14.827 1.00 53.41 98 GLU A C 1
ATOM 793 O O . GLU A 1 98 ? 13.967 -14.666 -13.641 1.00 53.41 98 GLU A O 1
ATOM 798 N N . VAL A 1 99 ? 13.605 -14.215 -15.798 1.00 56.78 99 VAL A N 1
ATOM 799 C CA . VAL A 1 99 ? 12.392 -13.423 -15.576 1.00 56.78 99 VAL A CA 1
ATOM 800 C C . VAL A 1 99 ? 11.230 -14.348 -15.199 1.00 56.78 99 VAL A C 1
ATOM 802 O O . VAL A 1 99 ? 10.507 -14.845 -16.060 1.00 56.78 99 VAL A O 1
ATOM 805 N N . ASN A 1 100 ? 10.982 -14.530 -13.904 1.00 56.84 100 ASN A N 1
ATOM 806 C CA . ASN A 1 100 ? 9.680 -15.014 -13.455 1.00 56.84 100 ASN A CA 1
ATOM 807 C C . ASN A 1 100 ? 8.664 -13.880 -13.612 1.00 56.84 100 ASN A C 1
ATOM 809 O O . ASN A 1 100 ? 8.495 -13.032 -12.732 1.00 56.84 100 ASN A O 1
ATOM 813 N N . GLN A 1 101 ? 7.999 -13.843 -14.768 1.00 63.16 101 GLN A N 1
ATOM 814 C CA . GLN A 1 101 ? 6.809 -13.025 -14.944 1.00 63.16 101 GLN A CA 1
ATOM 815 C C . GLN A 1 101 ? 5.755 -13.543 -13.970 1.00 63.16 101 GLN A C 1
ATOM 817 O O . GLN A 1 101 ? 5.280 -14.672 -14.090 1.00 63.16 101 GLN A O 1
ATOM 822 N N . ALA A 1 102 ? 5.398 -12.728 -12.982 1.00 69.00 102 ALA A N 1
ATOM 823 C CA . ALA A 1 102 ? 4.275 -13.061 -12.130 1.00 69.00 102 ALA A CA 1
ATOM 824 C C . ALA A 1 102 ? 3.012 -13.097 -13.002 1.00 69.00 102 ALA A C 1
ATOM 826 O O . ALA A 1 102 ? 2.587 -12.071 -13.534 1.00 69.00 102 ALA A O 1
ATOM 827 N N . ASN A 1 103 ? 2.450 -14.291 -13.190 1.00 78.38 103 ASN A N 1
ATOM 828 C CA . ASN A 1 103 ? 1.233 -14.486 -13.966 1.00 78.38 103 ASN A CA 1
ATOM 829 C C . ASN A 1 103 ? 0.026 -14.187 -13.072 1.00 78.38 103 ASN A C 1
ATOM 831 O O . ASN A 1 103 ? -0.558 -15.075 -12.451 1.00 78.38 103 ASN A O 1
ATOM 835 N N . TYR A 1 104 ? -0.270 -12.899 -12.923 1.00 85.75 104 TYR A N 1
ATOM 836 C CA . TYR A 1 104 ? -1.382 -12.427 -12.114 1.00 85.75 104 TYR A CA 1
ATOM 837 C C . TYR A 1 104 ? -2.706 -12.565 -12.870 1.00 85.75 104 TYR A C 1
ATOM 839 O O . TYR A 1 104 ? -2.787 -12.369 -14.080 1.00 85.75 104 TYR A O 1
ATOM 847 N N . SER A 1 105 ? -3.785 -12.866 -12.146 1.00 90.69 105 SER A N 1
ATOM 848 C CA . SER A 1 105 ? -5.124 -12.818 -12.734 1.00 90.69 105 SER A CA 1
ATOM 849 C C . SER A 1 105 ? -5.484 -11.383 -13.142 1.00 90.69 105 SER A C 1
ATOM 851 O O . SER A 1 105 ? -5.019 -10.416 -12.536 1.00 90.69 105 SER A O 1
ATOM 853 N N . LYS A 1 106 ? -6.393 -11.216 -14.113 1.00 89.81 106 LYS A N 1
ATOM 854 C CA . LYS A 1 106 ? -6.882 -9.881 -14.520 1.00 89.81 106 LYS A CA 1
ATOM 855 C C . LYS A 1 106 ? -7.450 -9.069 -13.349 1.00 89.81 106 LYS A C 1
ATOM 857 O O . LYS A 1 106 ? -7.325 -7.847 -13.316 1.00 89.81 106 LYS A O 1
ATOM 862 N N . GLU A 1 107 ? -8.079 -9.740 -12.383 1.00 92.06 107 GLU A N 1
ATOM 863 C CA . GLU A 1 107 ? -8.588 -9.094 -11.170 1.00 92.06 107 GLU A CA 1
ATOM 864 C C . GLU A 1 107 ? -7.441 -8.572 -10.293 1.00 92.06 107 GLU A C 1
ATOM 866 O O . GLU A 1 107 ? -7.484 -7.430 -9.829 1.00 92.06 107 GLU A O 1
ATOM 871 N N . PHE A 1 108 ? -6.395 -9.381 -10.102 1.00 93.81 108 PHE A N 1
ATOM 872 C CA . PHE A 1 108 ? -5.202 -8.981 -9.364 1.00 93.81 108 PHE A CA 1
ATOM 873 C C . PHE A 1 108 ? -4.522 -7.787 -10.037 1.00 93.81 108 PHE A C 1
ATOM 875 O O . PHE A 1 108 ? -4.224 -6.798 -9.368 1.00 93.81 108 PHE A O 1
ATOM 882 N N . GLU A 1 109 ? -4.306 -7.844 -11.353 1.00 92.31 109 GLU A N 1
ATOM 883 C CA . GLU A 1 109 ? -3.692 -6.750 -12.113 1.00 92.31 109 GLU A CA 1
ATOM 884 C C . GLU A 1 109 ? -4.503 -5.458 -11.994 1.00 92.31 109 GLU A C 1
ATOM 886 O O . GLU A 1 109 ? -3.937 -4.387 -11.774 1.00 92.31 109 GLU A O 1
ATOM 891 N N . SER A 1 110 ? -5.835 -5.551 -12.057 1.00 93.69 110 SER A N 1
ATOM 892 C CA . SER A 1 110 ? -6.727 -4.405 -11.866 1.00 93.69 110 SER A CA 1
ATOM 893 C C . SER A 1 110 ? -6.590 -3.793 -10.466 1.00 93.69 110 SER A C 1
ATOM 895 O O . SER A 1 110 ? -6.449 -2.572 -10.332 1.00 93.69 110 SER A O 1
ATOM 897 N N . LYS A 1 111 ? -6.548 -4.624 -9.413 1.00 94.81 111 LYS A N 1
ATOM 898 C CA . LYS A 1 111 ? -6.310 -4.169 -8.032 1.00 94.81 111 LYS A CA 1
ATOM 899 C C . LYS A 1 111 ? -4.932 -3.524 -7.886 1.00 94.81 111 LYS A C 1
ATOM 901 O O . LYS A 1 111 ? -4.831 -2.425 -7.338 1.00 94.81 111 LYS A O 1
ATOM 906 N N . ALA A 1 112 ? -3.888 -4.158 -8.417 1.00 94.94 112 ALA A N 1
ATOM 907 C CA . ALA A 1 112 ? -2.520 -3.649 -8.377 1.00 94.94 112 ALA A CA 1
ATOM 908 C C . ALA A 1 112 ? -2.410 -2.298 -9.093 1.00 94.94 112 ALA A C 1
ATOM 910 O O . ALA A 1 112 ? -1.812 -1.362 -8.561 1.00 94.94 112 ALA A O 1
ATOM 911 N N . LEU A 1 113 ? -3.053 -2.168 -10.256 1.00 95.75 113 LEU A N 1
ATOM 912 C CA . LEU A 1 113 ? -3.121 -0.922 -11.010 1.00 95.75 113 LEU A CA 1
ATOM 913 C C . LEU A 1 113 ? -3.840 0.169 -10.213 1.00 95.75 113 LEU A C 1
ATOM 915 O O . LEU A 1 113 ? -3.369 1.304 -10.169 1.00 95.75 113 LEU A O 1
ATOM 919 N N . SER A 1 114 ? -4.933 -0.176 -9.533 1.00 95.75 114 SER A N 1
ATOM 920 C CA . SER A 1 114 ? -5.660 0.767 -8.683 1.00 95.75 114 SER A CA 1
ATOM 921 C C . SER A 1 114 ? -4.797 1.291 -7.528 1.00 95.75 114 SER A C 1
ATOM 923 O O . SER A 1 114 ? -4.762 2.496 -7.285 1.00 95.75 114 SER A O 1
ATOM 925 N N . ILE A 1 115 ? -4.033 0.424 -6.854 1.00 95.62 115 ILE A N 1
ATOM 926 C CA . ILE A 1 115 ? -3.097 0.835 -5.789 1.00 95.62 115 ILE A CA 1
ATOM 927 C C . ILE A 1 115 ? -1.932 1.667 -6.339 1.00 95.62 115 ILE A C 1
ATOM 929 O O . ILE A 1 115 ? -1.526 2.662 -5.730 1.00 95.62 115 ILE A O 1
ATOM 933 N N . ALA A 1 116 ? -1.415 1.306 -7.511 1.00 94.44 116 ALA A N 1
ATOM 934 C CA . ALA A 1 116 ? -0.366 2.065 -8.174 1.00 94.44 116 ALA A CA 1
ATOM 935 C C . ALA A 1 116 ? -0.839 3.489 -8.534 1.00 94.44 116 ALA A C 1
ATOM 937 O O . ALA A 1 116 ? -0.095 4.456 -8.363 1.00 94.44 116 ALA A O 1
ATOM 938 N N . GLN A 1 117 ? -2.098 3.643 -8.961 1.00 94.88 117 GLN A N 1
ATOM 939 C CA . GLN A 1 117 ? -2.709 4.943 -9.250 1.00 94.88 117 GLN A CA 1
ATOM 940 C C . GLN A 1 117 ? -2.854 5.809 -7.993 1.00 94.88 117 GLN A C 1
ATOM 942 O O . GLN A 1 117 ? -2.542 6.999 -8.050 1.00 94.88 117 GLN A O 1
ATOM 947 N N . GLU A 1 118 ? -3.270 5.229 -6.860 1.00 94.31 118 GLU A N 1
ATOM 948 C CA . GLU A 1 118 ? -3.317 5.939 -5.571 1.00 94.31 118 GLU A CA 1
ATOM 949 C C . GLU A 1 118 ? -1.926 6.435 -5.163 1.00 94.31 118 GLU A C 1
ATOM 951 O O . GLU A 1 118 ? -1.742 7.614 -4.864 1.00 94.31 118 GLU A O 1
ATOM 956 N N . THR A 1 119 ? -0.926 5.554 -5.230 1.00 92.00 119 THR A N 1
ATOM 957 C CA . THR A 1 119 ? 0.473 5.874 -4.914 1.00 92.00 119 THR A CA 1
ATOM 958 C C . THR A 1 119 ? 1.006 7.010 -5.787 1.00 92.00 119 THR A C 1
ATOM 960 O O . THR A 1 119 ? 1.661 7.935 -5.300 1.00 92.00 119 THR A O 1
ATOM 963 N N . ASN A 1 120 ? 0.703 6.977 -7.086 1.00 92.12 120 ASN A N 1
ATOM 964 C CA . ASN A 1 120 ? 1.119 8.018 -8.016 1.00 92.12 120 ASN A CA 1
ATOM 965 C C . ASN A 1 120 ? 0.427 9.349 -7.746 1.00 92.12 120 ASN A C 1
ATOM 967 O O . ASN A 1 120 ? 1.089 10.384 -7.771 1.00 92.12 120 ASN A O 1
ATOM 971 N N . TRP A 1 121 ? -0.877 9.326 -7.465 1.00 92.62 121 TRP A N 1
ATOM 972 C CA . TRP A 1 121 ? -1.620 10.529 -7.108 1.00 92.62 121 TRP A CA 1
ATOM 973 C C . TRP A 1 121 ? -1.039 11.162 -5.839 1.00 92.62 121 TRP A C 1
ATOM 975 O O . TRP A 1 121 ? -0.690 12.339 -5.863 1.00 92.62 121 TRP A O 1
ATOM 985 N N . LEU A 1 122 ? -0.807 10.371 -4.788 1.00 91.31 122 LEU A N 1
ATOM 986 C CA . LEU A 1 122 ? -0.200 10.847 -3.540 1.00 91.31 122 LEU A CA 1
ATOM 987 C C . LEU A 1 122 ? 1.207 11.435 -3.734 1.00 91.31 122 LEU A C 1
ATOM 989 O O . LEU A 1 122 ? 1.599 12.346 -3.014 1.00 91.31 122 LEU A O 1
ATOM 993 N N . SER A 1 123 ? 1.967 10.921 -4.703 1.00 88.12 123 SER A N 1
ATOM 994 C CA . SER A 1 123 ? 3.339 11.371 -4.974 1.00 88.12 123 SER A CA 1
ATOM 995 C C . SER A 1 123 ? 3.417 12.656 -5.811 1.00 88.12 123 SER A C 1
ATOM 997 O O . SER A 1 123 ? 4.457 13.309 -5.806 1.00 88.12 123 SER A O 1
ATOM 999 N N . HIS A 1 124 ? 2.351 13.012 -6.540 1.00 88.75 124 HIS A N 1
ATOM 1000 C CA . HIS A 1 124 ? 2.333 14.152 -7.473 1.00 88.75 124 HIS A CA 1
ATOM 1001 C C . HIS A 1 124 ? 1.396 15.289 -7.058 1.00 88.75 124 HIS A C 1
ATOM 1003 O O . HIS A 1 124 ? 1.384 16.327 -7.713 1.00 88.75 124 HIS A O 1
ATOM 1009 N N . ASN A 1 125 ? 0.599 15.110 -6.005 1.00 89.06 125 ASN A N 1
ATOM 1010 C CA . ASN A 1 125 ? -0.365 16.111 -5.561 1.00 89.06 125 ASN A CA 1
ATOM 1011 C C . ASN A 1 125 ? 0.040 16.682 -4.207 1.00 89.06 125 ASN A C 1
ATOM 1013 O O . ASN A 1 125 ? 0.587 15.984 -3.352 1.00 89.06 125 ASN A O 1
ATOM 1017 N N . TYR A 1 126 ? -0.254 17.966 -4.014 1.00 86.38 126 TYR A N 1
ATOM 1018 C CA . TYR A 1 126 ? -0.191 18.559 -2.689 1.00 86.38 126 TYR A CA 1
ATOM 1019 C C . TYR A 1 126 ? -1.297 17.954 -1.824 1.00 86.38 126 TYR A C 1
ATOM 1021 O O . TYR A 1 126 ? -2.451 17.893 -2.240 1.00 86.38 126 TYR A O 1
ATOM 1029 N N . ILE A 1 127 ? -0.927 17.509 -0.628 1.00 85.50 127 ILE A N 1
ATOM 1030 C CA . ILE A 1 127 ? -1.843 16.904 0.331 1.00 85.50 127 ILE A CA 1
ATOM 1031 C C . ILE A 1 127 ? -1.877 17.784 1.567 1.00 85.50 127 ILE A C 1
ATOM 1033 O O . ILE A 1 127 ? -0.841 18.024 2.196 1.00 85.50 127 ILE A O 1
ATOM 1037 N N . GLU A 1 128 ? -3.076 18.200 1.959 1.00 82.88 128 GLU A N 1
ATOM 1038 C CA . GLU A 1 128 ? -3.267 18.853 3.243 1.00 82.88 128 GLU A CA 1
ATOM 1039 C C . GLU A 1 128 ? -3.289 17.797 4.361 1.00 82.88 128 GLU A C 1
ATOM 1041 O O . GLU A 1 128 ? -4.318 17.225 4.723 1.00 82.88 128 GLU A O 1
ATOM 1046 N N . PHE A 1 129 ? -2.106 17.477 4.887 1.00 84.94 129 PHE A N 1
ATOM 1047 C CA . PHE A 1 129 ? -1.952 16.484 5.945 1.00 84.94 129 PHE A CA 1
ATOM 1048 C C . PHE A 1 129 ? -1.896 17.139 7.326 1.00 84.94 129 PHE A C 1
ATOM 1050 O O . PHE A 1 129 ? -0.940 17.831 7.668 1.00 84.94 129 PHE A O 1
ATOM 1057 N N . TRP A 1 130 ? -2.894 16.852 8.161 1.00 85.50 130 TRP A N 1
ATOM 1058 C CA . TRP A 1 130 ? -3.025 17.427 9.505 1.00 85.50 130 TRP A CA 1
ATOM 1059 C C . TRP A 1 130 ? -2.434 16.544 10.620 1.00 85.50 130 TRP A C 1
ATOM 1061 O O . TRP A 1 130 ? -2.784 16.693 11.794 1.00 85.50 130 TRP A O 1
ATOM 1071 N N . GLY A 1 131 ? -1.534 15.628 10.263 1.00 85.50 131 GLY A N 1
ATOM 1072 C CA . GLY A 1 131 ? -0.822 14.759 11.195 1.00 85.50 131 GLY A CA 1
ATOM 1073 C C . GLY A 1 131 ? -1.504 13.418 11.474 1.00 85.50 131 GLY A C 1
ATOM 1074 O O . GLY A 1 131 ? -2.674 13.188 11.148 1.00 85.50 131 GLY A O 1
ATOM 1075 N N . MET A 1 132 ? -0.770 12.505 12.113 1.00 86.94 132 MET A N 1
ATOM 1076 C CA . MET A 1 132 ? -1.237 11.123 12.303 1.00 86.94 132 MET A CA 1
ATOM 1077 C C . MET A 1 132 ? -2.430 10.996 13.252 1.00 86.94 132 MET A C 1
ATOM 1079 O O . MET A 1 132 ? -3.309 10.162 13.038 1.00 86.94 132 MET A O 1
ATOM 1083 N N . THR A 1 133 ? -2.528 11.862 14.263 1.00 89.94 133 THR A N 1
ATOM 1084 C CA . THR A 1 133 ? -3.705 11.887 15.148 1.00 89.94 133 THR A CA 1
ATOM 1085 C C . THR A 1 133 ? -4.978 12.256 14.385 1.00 89.94 133 THR A C 1
ATOM 1087 O O . THR A 1 133 ? -6.039 11.682 14.639 1.00 89.94 133 THR A O 1
ATOM 1090 N N . TRP A 1 134 ? -4.881 13.184 13.430 1.00 91.69 134 TRP A N 1
ATOM 1091 C CA . TRP A 1 134 ? -6.003 13.539 12.566 1.00 91.69 134 TRP A CA 1
ATOM 1092 C C . TRP A 1 134 ? -6.407 12.358 11.678 1.00 91.69 134 TRP A C 1
ATOM 1094 O O . TRP A 1 134 ? -7.592 12.022 11.628 1.00 91.69 134 TRP A O 1
ATOM 1104 N N . LEU A 1 135 ? -5.437 11.666 11.070 1.00 92.62 135 LEU A N 1
ATOM 1105 C CA . LEU A 1 135 ? -5.709 10.497 10.229 1.00 92.62 135 LEU A CA 1
ATOM 1106 C C . LEU A 1 135 ? -6.373 9.365 11.028 1.00 92.62 135 LEU A C 1
ATOM 1108 O O . LEU A 1 135 ? -7.374 8.803 10.591 1.00 92.62 135 LEU A O 1
ATOM 1112 N N . ARG A 1 136 ? -5.901 9.096 12.251 1.00 93.06 136 ARG A N 1
ATOM 1113 C CA . ARG A 1 136 ? -6.541 8.150 13.178 1.00 93.06 136 ARG A CA 1
ATOM 1114 C C . ARG A 1 136 ? -8.002 8.502 13.457 1.00 93.06 136 ARG A C 1
ATOM 1116 O O . ARG A 1 136 ? -8.858 7.621 13.500 1.00 93.06 136 ARG A O 1
ATOM 1123 N N . ASN A 1 137 ? -8.313 9.781 13.665 1.00 92.81 137 ASN A N 1
ATOM 1124 C CA . ASN A 1 137 ? -9.691 10.215 13.908 1.00 92.81 137 ASN A CA 1
ATOM 1125 C C . ASN A 1 137 ? -10.571 10.054 12.658 1.00 92.81 137 ASN A C 1
ATOM 1127 O O . ASN A 1 137 ? -11.741 9.676 12.779 1.00 92.81 137 ASN A O 1
ATOM 1131 N N . LYS A 1 138 ? -10.005 10.259 11.460 1.00 94.94 138 LYS A N 1
ATOM 1132 C CA . LYS A 1 138 ? -10.673 9.924 10.194 1.00 94.94 138 LYS A CA 1
ATOM 1133 C C . LYS A 1 138 ? -10.954 8.423 10.097 1.00 94.94 138 LYS A C 1
ATOM 1135 O O . LYS A 1 138 ? -12.099 8.056 9.845 1.00 94.94 138 LYS A O 1
ATOM 1140 N N . TYR A 1 139 ? -9.983 7.560 10.409 1.00 95.94 139 TYR A N 1
ATOM 1141 C CA . TYR A 1 139 ? -10.204 6.110 10.457 1.00 95.94 139 TYR A CA 1
ATOM 1142 C C . TYR A 1 139 ? -11.307 5.713 11.433 1.00 95.94 139 TYR A C 1
ATOM 1144 O O . TYR A 1 139 ? -12.206 4.975 11.050 1.00 95.94 139 TYR A O 1
ATOM 1152 N N . LYS A 1 140 ? -11.306 6.244 12.661 1.00 95.19 140 LYS A N 1
ATOM 1153 C CA . LYS A 1 140 ? -12.374 5.976 13.641 1.00 95.19 140 LYS A CA 1
ATOM 1154 C C . LYS A 1 140 ? -13.764 6.333 13.108 1.00 95.19 140 LYS A C 1
ATOM 1156 O O . LYS A 1 140 ? -14.708 5.588 13.348 1.00 95.19 140 LYS A O 1
ATOM 1161 N N . SER A 1 141 ? -13.879 7.447 12.386 1.00 95.06 141 SER A N 1
ATOM 1162 C CA . SER A 1 141 ? -15.149 7.893 11.800 1.00 95.06 141 SER A CA 1
ATOM 1163 C C . SER A 1 141 ? -15.625 6.934 10.702 1.00 95.06 141 SER A C 1
ATOM 1165 O O . SER A 1 141 ? -16.761 6.474 10.751 1.00 95.06 141 SER A O 1
ATOM 1167 N N . LEU A 1 142 ? -14.731 6.548 9.785 1.00 97.25 142 LEU A N 1
ATOM 1168 C CA . LEU A 1 142 ? -15.030 5.598 8.703 1.00 97.25 142 LEU A CA 1
ATOM 1169 C C . LEU A 1 142 ? -15.349 4.188 9.226 1.00 97.25 142 LEU A C 1
ATOM 1171 O O . LEU A 1 142 ? -16.234 3.508 8.715 1.00 97.25 142 LEU A O 1
ATOM 1175 N N . LEU A 1 143 ? -14.642 3.739 10.265 1.00 97.62 143 LEU A N 1
ATOM 1176 C CA . LEU A 1 143 ? -14.894 2.451 10.911 1.00 97.62 143 LEU A CA 1
ATOM 1177 C C . LEU A 1 143 ? -16.258 2.418 11.610 1.00 97.62 143 LEU A C 1
ATOM 1179 O O . LEU A 1 143 ? -16.918 1.382 11.586 1.00 97.62 143 LEU A O 1
ATOM 1183 N N . LEU A 1 144 ? -16.680 3.529 12.225 1.00 96.50 144 LEU A N 1
ATOM 1184 C CA . LEU A 1 144 ? -18.010 3.655 12.824 1.00 96.50 144 LEU A CA 1
ATOM 1185 C C . LEU A 1 144 ? -19.102 3.608 11.748 1.00 96.50 144 LEU A C 1
ATOM 1187 O O . LEU A 1 144 ? -20.046 2.839 11.885 1.00 96.50 144 LEU A O 1
ATOM 1191 N N . GLU A 1 145 ? -18.941 4.377 10.668 1.00 96.06 145 GLU A N 1
ATOM 1192 C CA . GLU A 1 145 ? -19.877 4.406 9.534 1.00 96.06 145 GLU A CA 1
ATOM 1193 C C . GLU A 1 145 ? -20.056 3.020 8.900 1.00 96.06 145 GLU A C 1
ATOM 1195 O O . GLU A 1 145 ? -21.171 2.606 8.594 1.00 96.06 145 GLU A O 1
ATOM 1200 N N . LYS A 1 146 ? -18.964 2.261 8.762 1.00 96.50 146 LYS A N 1
ATOM 1201 C CA . LYS A 1 146 ? -18.981 0.900 8.206 1.00 96.50 146 LYS A CA 1
ATOM 1202 C C . LYS A 1 146 ? -19.345 -0.198 9.209 1.00 96.50 146 LYS A C 1
ATOM 1204 O O . LYS A 1 146 ? -19.313 -1.371 8.847 1.00 96.50 146 LYS A O 1
ATOM 1209 N N . GLY A 1 147 ? -19.659 0.146 10.458 1.00 96.38 147 GLY A N 1
ATOM 1210 C CA . GLY A 1 147 ? -20.062 -0.823 11.483 1.00 96.38 147 GLY A CA 1
ATOM 1211 C C . GLY A 1 147 ? -18.929 -1.692 12.046 1.00 96.38 147 GLY A C 1
ATOM 1212 O O . GLY A 1 147 ? -19.191 -2.661 12.755 1.00 96.38 147 GLY A O 1
ATOM 1213 N N . PHE A 1 148 ? -17.663 -1.352 11.790 1.00 97.69 148 PHE A N 1
ATOM 1214 C CA . PHE A 1 148 ? -16.502 -2.035 12.382 1.00 97.69 148 PHE A CA 1
ATOM 1215 C C . PHE A 1 148 ? -16.182 -1.556 13.801 1.00 97.69 148 PHE A C 1
ATOM 1217 O O . PHE A 1 148 ? -15.390 -2.180 14.511 1.00 97.69 148 PHE A O 1
ATOM 1224 N N . ILE A 1 149 ? -16.804 -0.457 14.228 1.00 97.38 149 ILE A N 1
ATOM 1225 C CA . ILE A 1 149 ? -16.764 0.034 15.600 1.00 97.38 149 ILE A CA 1
ATOM 1226 C C . ILE A 1 149 ? -18.187 0.180 16.137 1.00 97.38 149 ILE A C 1
ATOM 1228 O O . ILE A 1 149 ? -19.040 0.793 15.503 1.00 97.38 149 ILE A O 1
ATOM 1232 N N . THR A 1 150 ? -18.410 -0.290 17.365 1.00 96.31 150 THR A N 1
ATOM 1233 C CA . THR A 1 150 ? -19.577 0.085 18.172 1.00 96.31 150 THR A CA 1
ATOM 1234 C C . THR A 1 150 ? -19.155 1.115 19.211 1.00 96.31 150 THR A C 1
ATOM 1236 O O . THR A 1 150 ? -18.302 0.849 20.060 1.00 96.31 150 THR A O 1
ATOM 1239 N N . LYS A 1 151 ? -19.738 2.311 19.147 1.00 93.56 151 LYS A N 1
ATOM 1240 C CA . LYS A 1 151 ? -19.430 3.408 20.067 1.00 93.56 151 LYS A CA 1
ATOM 1241 C C . LYS A 1 151 ? -20.357 3.359 21.282 1.00 93.56 151 LYS A C 1
ATOM 1243 O O . LYS A 1 151 ? -21.568 3.304 21.117 1.00 93.56 151 LYS A O 1
ATOM 1248 N N . TYR A 1 152 ? -19.785 3.421 22.485 1.00 91.56 152 TYR A N 1
ATOM 1249 C CA . TYR A 1 152 ? -20.543 3.508 23.742 1.00 91.56 152 TYR A CA 1
ATOM 1250 C C . TYR A 1 152 ? -20.496 4.916 24.341 1.00 91.56 152 TYR A C 1
ATOM 1252 O O . TYR A 1 152 ? -21.435 5.347 24.998 1.00 91.56 152 TYR A O 1
ATOM 1260 N N . SER A 1 153 ? -19.397 5.642 24.123 1.00 89.88 153 SER A N 1
ATOM 1261 C CA . SER A 1 153 ? -19.215 7.032 24.551 1.00 89.88 153 SER A CA 1
ATOM 1262 C C . SER A 1 153 ? -18.227 7.752 23.616 1.00 89.88 153 SER A C 1
ATOM 1264 O O . SER A 1 153 ? -17.681 7.126 22.702 1.00 89.88 153 SER A O 1
ATOM 1266 N N . PRO A 1 154 ? -17.950 9.059 23.800 1.00 80.94 154 PRO A N 1
ATOM 1267 C CA . PRO A 1 154 ? -16.928 9.765 23.022 1.00 80.94 154 PRO A CA 1
ATOM 1268 C C . PRO A 1 154 ? -15.537 9.113 23.064 1.00 80.94 154 PRO A C 1
ATOM 1270 O O . PRO A 1 154 ? -14.814 9.176 22.073 1.00 80.94 154 PRO A O 1
ATOM 1273 N N . THR A 1 155 ? -15.180 8.464 24.175 1.00 83.31 155 THR A N 1
ATOM 1274 C CA . THR A 1 155 ? -13.851 7.873 24.405 1.00 83.31 155 THR A CA 1
ATOM 1275 C C . THR A 1 155 ? -13.851 6.345 24.405 1.00 83.31 155 THR A C 1
ATOM 1277 O O . THR A 1 155 ? -12.809 5.747 24.150 1.00 83.31 155 THR A O 1
ATOM 1280 N N . LYS A 1 156 ? -15.000 5.700 24.655 1.00 91.00 156 LYS A N 1
ATOM 1281 C CA . LYS A 1 156 ? -15.120 4.242 24.774 1.00 91.00 156 LYS A CA 1
ATOM 1282 C C . LYS A 1 156 ? -15.851 3.647 23.575 1.00 91.00 156 LYS A C 1
ATOM 1284 O O . LYS A 1 156 ? -17.003 3.983 23.291 1.00 91.00 156 LYS A O 1
ATOM 1289 N N . PHE A 1 157 ? -15.193 2.711 22.905 1.00 94.25 157 PHE A N 1
ATOM 1290 C CA . PHE A 1 157 ? -15.730 1.993 21.758 1.00 94.25 157 PHE A CA 1
ATOM 1291 C C . PHE A 1 157 ? -15.224 0.545 21.740 1.00 94.25 157 PHE A C 1
ATOM 1293 O O . PHE A 1 157 ? -14.177 0.252 22.315 1.00 94.25 157 PHE A O 1
ATOM 1300 N N . LYS A 1 158 ? -15.967 -0.354 21.091 1.00 96.25 158 LYS A N 1
ATOM 1301 C CA . LYS A 1 158 ? -15.530 -1.719 20.772 1.00 96.25 158 LYS A CA 1
ATOM 1302 C C . LYS A 1 158 ? -15.163 -1.782 19.297 1.00 96.25 158 LYS A C 1
ATOM 1304 O O . LYS A 1 158 ? -15.988 -1.443 18.453 1.00 96.25 158 LYS A O 1
ATOM 1309 N N . TYR A 1 159 ? -13.938 -2.206 19.009 1.00 96.75 159 TYR A N 1
ATOM 1310 C CA . TYR A 1 159 ? -13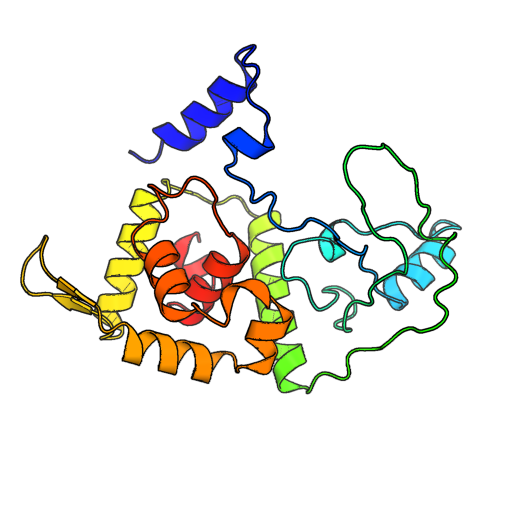.471 -2.507 17.661 1.00 96.75 159 TYR A CA 1
ATOM 1311 C C . TYR A 1 159 ? -13.690 -3.991 17.357 1.00 96.75 159 TYR A C 1
ATOM 1313 O O . TYR A 1 159 ? -13.281 -4.857 18.130 1.00 96.75 159 TYR A O 1
ATOM 1321 N N . HIS A 1 160 ? -14.344 -4.285 16.236 1.00 96.56 160 HIS A N 1
ATOM 1322 C CA . HIS A 1 160 ? -14.625 -5.652 15.796 1.00 96.56 160 HIS A CA 1
ATOM 1323 C C . HIS A 1 160 ? -13.494 -6.161 14.895 1.00 96.56 160 HIS A C 1
ATOM 1325 O O . HIS A 1 160 ? -13.661 -6.294 13.683 1.00 96.56 160 HIS A O 1
ATOM 1331 N N . SER A 1 161 ? -12.328 -6.416 15.501 1.00 95.12 161 SER A N 1
ATOM 1332 C CA . SER A 1 161 ? -11.068 -6.731 14.801 1.00 95.12 161 SER A CA 1
ATOM 1333 C C . SER A 1 161 ? -11.172 -7.920 13.840 1.00 95.12 161 SER A C 1
ATOM 1335 O O . SER A 1 161 ? -10.705 -7.848 12.701 1.00 95.12 161 SER A O 1
ATOM 1337 N N . GLU A 1 162 ? -11.850 -8.995 14.248 1.00 95.56 162 GLU A N 1
ATOM 1338 C CA . GLU A 1 162 ? -12.043 -10.186 13.412 1.00 95.56 162 GLU A CA 1
ATOM 1339 C C . GLU A 1 162 ? -12.897 -9.888 12.175 1.00 95.56 162 GLU A C 1
ATOM 1341 O O . GLU A 1 162 ? -12.490 -10.199 11.057 1.00 95.56 162 GLU A O 1
ATOM 1346 N N . ILE A 1 163 ? -14.040 -9.217 12.361 1.00 97.25 163 ILE A N 1
ATOM 1347 C CA . ILE A 1 163 ? -14.958 -8.847 11.272 1.00 97.25 163 ILE A CA 1
ATOM 1348 C C . ILE A 1 163 ? -14.256 -7.907 10.288 1.00 97.25 163 ILE A C 1
ATOM 1350 O O . ILE A 1 163 ? -14.346 -8.094 9.073 1.00 97.25 163 ILE A O 1
ATOM 1354 N N . PHE A 1 164 ? -13.515 -6.920 10.804 1.00 98.38 164 PHE A N 1
ATOM 1355 C CA . PHE A 1 164 ? -12.727 -6.010 9.978 1.00 98.38 164 PHE A CA 1
ATOM 1356 C C . PHE A 1 164 ? -11.681 -6.764 9.156 1.00 98.38 164 PHE A C 1
ATOM 1358 O O . PHE A 1 164 ? -11.618 -6.600 7.939 1.00 98.38 164 PHE A O 1
ATOM 1365 N N . THR A 1 165 ? -10.891 -7.625 9.802 1.00 97.44 165 THR A N 1
ATOM 1366 C CA . THR A 1 165 ? -9.819 -8.378 9.139 1.00 97.44 165 THR A CA 1
ATOM 1367 C C . THR A 1 165 ? -10.383 -9.312 8.069 1.00 97.44 165 THR A C 1
ATOM 1369 O O . THR A 1 165 ? -9.858 -9.356 6.958 1.00 97.44 165 THR A O 1
ATOM 1372 N N . GLN A 1 166 ? -11.490 -10.008 8.346 1.00 97.69 166 GLN A N 1
ATOM 1373 C CA . GLN A 1 166 ? -12.166 -10.862 7.365 1.00 97.69 166 GLN A CA 1
ATOM 1374 C C . GLN A 1 166 ? -12.678 -10.060 6.164 1.00 97.69 166 GLN A C 1
ATOM 1376 O O . GLN A 1 166 ? -12.458 -10.461 5.021 1.00 97.69 166 GLN A O 1
ATOM 1381 N N . ALA A 1 167 ? -13.318 -8.910 6.396 1.00 98.31 167 ALA A N 1
ATOM 1382 C CA . ALA A 1 167 ? -13.788 -8.039 5.322 1.00 98.31 167 ALA A CA 1
ATOM 1383 C C . ALA A 1 167 ? -12.625 -7.479 4.484 1.00 98.31 167 ALA A C 1
ATOM 1385 O O . ALA A 1 167 ? -12.713 -7.440 3.256 1.00 98.31 167 ALA A O 1
ATOM 1386 N N . PHE A 1 168 ? -11.518 -7.110 5.131 1.00 97.75 168 PHE A N 1
ATOM 1387 C CA . PHE A 1 168 ? -10.309 -6.610 4.480 1.00 97.75 168 PHE A CA 1
ATOM 1388 C C . PHE A 1 168 ? -9.645 -7.679 3.598 1.00 97.75 168 PHE A C 1
ATOM 1390 O O . PHE A 1 168 ? -9.339 -7.425 2.430 1.00 97.75 168 PHE A O 1
ATOM 1397 N N . VAL A 1 169 ? -9.487 -8.903 4.118 1.00 97.25 169 VAL A N 1
ATOM 1398 C CA . VAL A 1 169 ? -8.957 -10.046 3.356 1.00 97.25 169 VAL A CA 1
ATOM 1399 C C . VAL A 1 169 ? -9.900 -10.432 2.220 1.00 97.25 169 VAL A C 1
ATOM 1401 O O . VAL A 1 169 ? -9.427 -10.717 1.126 1.00 97.25 169 VAL A O 1
ATOM 1404 N N . LYS A 1 170 ? -11.221 -10.393 2.432 1.00 97.38 170 LYS A N 1
ATOM 1405 C CA . LYS A 1 170 ? -12.212 -10.655 1.377 1.00 97.38 170 LYS A CA 1
ATOM 1406 C C . LYS A 1 170 ? -12.138 -9.622 0.250 1.00 97.38 170 LYS A C 1
ATOM 1408 O O . LYS A 1 170 ? -12.282 -9.984 -0.911 1.00 97.38 170 LYS A O 1
ATOM 1413 N N . PHE A 1 171 ? -11.913 -8.353 0.581 1.00 96.62 171 PHE A N 1
ATOM 1414 C CA . PHE A 1 171 ? -11.823 -7.275 -0.402 1.00 96.62 171 PHE A CA 1
ATOM 1415 C C . PHE A 1 171 ? -10.585 -7.416 -1.300 1.00 96.62 171 PHE A C 1
ATOM 1417 O O . PHE A 1 171 ? -10.688 -7.389 -2.529 1.00 96.62 171 PHE A O 1
ATOM 1424 N N . TYR A 1 172 ? -9.408 -7.599 -0.699 1.00 95.88 172 TYR A N 1
ATOM 1425 C CA . 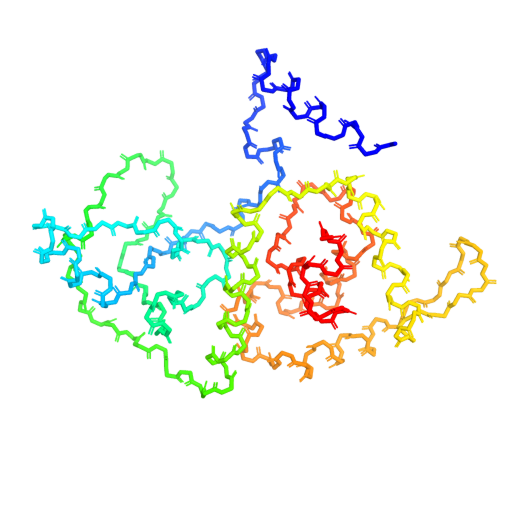TYR A 1 172 ? -8.155 -7.661 -1.453 1.00 95.88 172 TYR A CA 1
ATOM 1426 C C . TYR A 1 172 ? -7.832 -9.052 -1.998 1.00 95.88 172 TYR A C 1
ATOM 1428 O O . TYR A 1 172 ? -7.384 -9.173 -3.138 1.00 95.88 172 TYR A O 1
ATOM 1436 N N . GLY A 1 173 ? -8.115 -10.093 -1.223 1.00 95.00 173 GLY A N 1
ATOM 1437 C CA . GLY A 1 173 ? -7.651 -11.454 -1.456 1.00 95.00 173 GLY A CA 1
ATOM 1438 C C . GLY A 1 173 ? -6.309 -11.723 -0.770 1.00 95.00 173 GLY A C 1
ATOM 1439 O O . GLY A 1 173 ? -5.436 -10.857 -0.699 1.00 95.00 173 GLY A O 1
ATOM 1440 N N . LYS A 1 174 ? -6.137 -12.953 -0.271 1.00 93.75 174 LYS A N 1
ATOM 1441 C CA . LYS A 1 174 ? -4.915 -13.398 0.423 1.00 93.75 174 LYS A CA 1
ATOM 1442 C C . LYS A 1 174 ? -3.667 -13.255 -0.451 1.00 93.75 174 LYS A C 1
ATOM 1444 O O . LYS A 1 174 ? -2.670 -12.710 0.006 1.00 93.75 174 LYS A O 1
ATOM 1449 N N . GLU A 1 175 ? -3.735 -13.719 -1.696 1.00 92.69 175 GLU A N 1
ATOM 1450 C CA . GLU A 1 175 ? -2.610 -13.684 -2.642 1.00 92.69 175 GLU A CA 1
ATOM 1451 C C . GLU A 1 175 ? -2.130 -12.253 -2.904 1.00 92.69 175 GLU A C 1
ATOM 1453 O O . GLU A 1 175 ? -0.933 -11.982 -2.878 1.00 92.69 175 GLU A O 1
ATOM 1458 N N . PHE A 1 176 ? -3.066 -11.313 -3.064 1.00 93.94 176 PHE A N 1
ATOM 1459 C CA . PHE A 1 176 ? -2.757 -9.898 -3.260 1.00 93.94 176 PHE A CA 1
ATOM 1460 C C . PHE A 1 176 ? -2.061 -9.276 -2.049 1.00 93.94 176 PHE A C 1
ATOM 1462 O O . PHE A 1 176 ? -1.047 -8.595 -2.190 1.00 93.94 176 PHE A O 1
ATOM 1469 N N . LEU A 1 177 ? -2.577 -9.531 -0.845 1.00 93.44 177 LEU A N 1
ATOM 1470 C CA . LEU A 1 177 ? -1.981 -9.007 0.384 1.00 93.44 177 LEU A CA 1
ATOM 1471 C C . LEU A 1 177 ? -0.583 -9.589 0.633 1.00 93.44 177 LEU A C 1
ATOM 1473 O O . LEU A 1 177 ? 0.324 -8.843 1.001 1.00 93.44 177 LEU A O 1
ATOM 1477 N N . LEU A 1 178 ? -0.393 -10.886 0.369 1.00 91.12 178 LEU A N 1
ATOM 1478 C CA . LEU A 1 178 ? 0.913 -11.545 0.452 1.00 91.12 178 LEU A CA 1
ATOM 1479 C C . LEU A 1 178 ? 1.918 -10.986 -0.557 1.00 91.12 178 LEU A C 1
ATOM 1481 O O . LEU A 1 178 ? 3.089 -10.863 -0.222 1.00 91.12 178 LEU A O 1
ATOM 1485 N N . ALA A 1 179 ? 1.479 -10.619 -1.762 1.00 89.75 179 ALA A N 1
ATOM 1486 C CA . ALA A 1 179 ? 2.360 -10.036 -2.770 1.00 89.75 179 ALA A CA 1
ATOM 1487 C C . ALA A 1 179 ? 2.845 -8.623 -2.398 1.00 89.75 179 ALA A C 1
ATOM 1489 O O . ALA A 1 179 ? 3.962 -8.245 -2.745 1.00 89.75 179 ALA A O 1
ATOM 1490 N N . ILE A 1 180 ? 2.026 -7.832 -1.694 1.00 88.31 180 ILE A N 1
ATOM 1491 C CA . ILE A 1 180 ? 2.409 -6.479 -1.263 1.00 88.31 180 ILE A CA 1
ATOM 1492 C C . ILE A 1 180 ? 3.242 -6.522 0.020 1.00 88.31 180 ILE A C 1
ATOM 1494 O O . ILE A 1 180 ? 4.255 -5.826 0.108 1.00 88.31 180 ILE A O 1
ATOM 1498 N N . GLN A 1 181 ? 2.801 -7.284 1.025 1.00 84.62 181 GLN A N 1
ATOM 1499 C CA . GLN A 1 181 ? 3.423 -7.327 2.349 1.00 84.62 181 GLN A CA 1
ATOM 1500 C C . GLN A 1 181 ? 3.419 -8.743 2.942 1.00 84.62 181 GLN A C 1
ATOM 1502 O O . GLN A 1 181 ? 2.650 -9.036 3.863 1.00 84.62 181 GLN A O 1
ATOM 1507 N N . PRO A 1 182 ? 4.298 -9.638 2.472 1.00 85.81 182 PRO A N 1
ATOM 1508 C CA . PRO A 1 182 ? 4.345 -11.008 2.981 1.00 85.81 182 PRO A CA 1
ATOM 1509 C C . PRO A 1 182 ? 4.656 -11.065 4.488 1.00 85.81 182 PRO A C 1
ATOM 1511 O O . PRO A 1 182 ? 4.091 -11.875 5.219 1.00 85.81 182 PRO A O 1
ATOM 1514 N N . GLN A 1 183 ? 5.490 -10.146 4.982 1.00 83.75 183 GLN A N 1
ATOM 1515 C CA . GLN A 1 183 ? 5.997 -10.113 6.356 1.00 83.75 183 GLN A CA 1
ATOM 1516 C C . GLN A 1 183 ? 4.951 -9.798 7.434 1.00 83.75 183 GLN A C 1
ATOM 1518 O O . GLN A 1 183 ? 5.233 -9.973 8.618 1.00 83.75 183 GLN A O 1
ATOM 1523 N N . VAL A 1 184 ? 3.772 -9.286 7.063 1.00 85.56 184 VAL A N 1
ATOM 1524 C CA . VAL A 1 184 ? 2.730 -8.905 8.038 1.00 85.56 184 VAL A CA 1
ATOM 1525 C C . VAL A 1 184 ? 1.609 -9.936 8.138 1.00 85.56 184 VAL A C 1
ATOM 1527 O O . VAL A 1 184 ? 0.772 -9.829 9.030 1.00 85.56 184 VAL A O 1
ATOM 1530 N N . TRP A 1 185 ? 1.593 -10.941 7.256 1.00 89.12 185 TRP A N 1
ATOM 1531 C CA . TRP A 1 185 ? 0.463 -11.856 7.090 1.00 89.12 185 TRP A CA 1
ATOM 1532 C C . TRP A 1 185 ? 0.100 -12.625 8.366 1.00 89.12 185 TRP A C 1
ATOM 1534 O O . TRP A 1 185 ? -1.068 -12.656 8.748 1.00 89.12 185 TRP A O 1
ATOM 1544 N N . GLU A 1 186 ? 1.089 -13.192 9.063 1.00 90.38 186 GLU A N 1
ATOM 1545 C CA . GLU A 1 186 ? 0.860 -14.000 10.273 1.00 90.38 186 GLU A CA 1
ATOM 1546 C C . GLU A 1 186 ? 0.164 -13.226 11.401 1.00 90.38 186 GLU A C 1
ATOM 1548 O O . GLU A 1 186 ? -0.540 -13.813 12.219 1.00 90.38 186 GLU A O 1
ATOM 1553 N N . LYS A 1 187 ? 0.355 -11.904 11.452 1.00 91.31 187 LYS A N 1
ATOM 1554 C CA . LYS A 1 187 ? -0.201 -11.018 12.484 1.00 91.31 187 LYS A CA 1
ATOM 1555 C C . LYS A 1 187 ? -1.012 -9.883 11.866 1.00 91.31 187 LYS A C 1
ATOM 1557 O O . LYS A 1 187 ? -1.017 -8.773 12.398 1.00 91.31 187 LYS A O 1
ATOM 1562 N N . LEU A 1 188 ? -1.683 -10.149 10.742 1.00 92.00 188 LEU A N 1
ATOM 1563 C CA . LEU A 1 188 ? -2.368 -9.122 9.956 1.00 92.00 188 LEU A CA 1
ATOM 1564 C C . LEU A 1 188 ? -3.399 -8.348 10.786 1.00 92.00 188 LEU A C 1
ATOM 1566 O O . LEU A 1 188 ? -3.429 -7.125 10.726 1.00 92.00 188 LEU A O 1
ATOM 1570 N N . ASN A 1 189 ? -4.207 -9.034 11.596 1.00 92.94 189 ASN A N 1
ATOM 1571 C CA . ASN A 1 189 ? -5.214 -8.408 12.460 1.00 92.94 189 ASN A CA 1
ATOM 1572 C C . ASN A 1 189 ? -4.592 -7.380 13.421 1.00 92.94 189 ASN A C 1
ATOM 1574 O O . ASN A 1 189 ? -5.023 -6.229 13.469 1.00 92.94 189 ASN A O 1
ATOM 1578 N N . ILE A 1 190 ? -3.536 -7.787 14.130 1.00 91.31 190 ILE A N 1
ATOM 1579 C CA . ILE A 1 190 ? -2.790 -6.937 15.059 1.00 91.31 190 ILE A CA 1
ATOM 1580 C C . ILE A 1 190 ? -2.171 -5.776 14.281 1.00 91.31 190 ILE A C 1
ATOM 1582 O O . ILE A 1 190 ? -2.274 -4.624 14.689 1.00 91.31 190 ILE A O 1
ATOM 1586 N N . TYR A 1 191 ? -1.560 -6.062 13.134 1.00 91.38 191 TYR A N 1
ATOM 1587 C CA . TYR A 1 191 ? -0.899 -5.058 12.313 1.00 91.38 191 TYR A CA 1
ATOM 1588 C C . TYR A 1 191 ? -1.862 -3.967 11.827 1.00 91.38 191 TYR A C 1
ATOM 1590 O O . TYR A 1 191 ? -1.581 -2.782 12.004 1.00 91.38 191 TYR A O 1
ATOM 1598 N N . LEU A 1 192 ? -3.027 -4.357 11.300 1.00 94.44 192 LEU A N 1
ATOM 1599 C CA . LEU A 1 192 ? -4.079 -3.430 10.879 1.00 94.44 192 LEU A CA 1
ATOM 1600 C C . LEU A 1 192 ? -4.586 -2.597 12.062 1.00 94.44 192 LEU A C 1
ATOM 1602 O O . LEU A 1 192 ? -4.751 -1.387 11.929 1.00 94.44 192 LEU A O 1
ATOM 1606 N N . GLU A 1 193 ? -4.781 -3.210 13.230 1.00 94.06 193 GLU A N 1
ATOM 1607 C CA . GLU A 1 193 ? -5.202 -2.508 14.444 1.00 94.06 193 GLU A CA 1
ATOM 1608 C C . GLU A 1 193 ? -4.182 -1.439 14.877 1.00 94.06 193 GLU A C 1
ATOM 1610 O O . GLU A 1 193 ? -4.552 -0.288 15.130 1.00 94.06 193 GLU A O 1
ATOM 1615 N N . TYR A 1 194 ? -2.888 -1.773 14.869 1.00 91.50 194 TYR A N 1
ATOM 1616 C CA . TYR A 1 194 ? -1.816 -0.809 15.132 1.00 91.50 194 TYR A CA 1
ATOM 1617 C C . TYR A 1 194 ? -1.797 0.327 14.102 1.00 91.50 194 TYR A C 1
ATOM 1619 O O . TYR A 1 194 ? -1.682 1.493 14.489 1.00 91.50 194 TYR A O 1
ATOM 1627 N N . SER A 1 195 ? -1.948 0.024 12.809 1.00 91.94 195 SER A N 1
ATOM 1628 C CA . SER A 1 195 ? -2.014 1.039 11.749 1.00 91.94 195 SER A CA 1
ATOM 1629 C C . SER A 1 195 ? -3.242 1.947 11.865 1.00 91.94 195 SER A C 1
ATOM 1631 O O . SER A 1 195 ? -3.172 3.114 11.489 1.00 91.94 195 SER A O 1
ATOM 1633 N N . LEU A 1 196 ? -4.360 1.451 12.396 1.00 94.19 196 LEU A N 1
ATOM 1634 C CA . LEU A 1 196 ? -5.588 2.230 12.559 1.00 94.19 196 LEU A CA 1
ATOM 1635 C C . LEU A 1 196 ? -5.559 3.128 13.799 1.00 94.19 196 LEU A C 1
ATOM 1637 O O . LEU A 1 196 ? -6.008 4.274 13.730 1.00 94.19 196 LEU A O 1
ATOM 1641 N N . PHE A 1 197 ? -5.064 2.624 14.934 1.00 92.19 197 PHE A N 1
ATOM 1642 C CA . PHE A 1 197 ? -5.252 3.279 16.238 1.00 92.19 197 PHE A CA 1
ATOM 1643 C C . PHE A 1 197 ? -3.974 3.800 16.897 1.00 92.19 197 PHE A C 1
ATOM 1645 O O . PHE A 1 197 ? -4.061 4.673 17.767 1.00 92.19 197 PHE A O 1
ATOM 1652 N N . SER A 1 198 ? -2.811 3.331 16.452 1.00 86.19 198 SER A N 1
ATOM 1653 C CA . SER A 1 198 ? -1.506 3.672 17.030 1.00 86.19 198 SER A CA 1
ATOM 1654 C C . SER A 1 198 ? -0.560 4.325 16.016 1.00 86.19 198 SER A C 1
ATOM 1656 O O . SER A 1 198 ? 0.641 4.413 16.268 1.00 86.19 198 SER A O 1
ATOM 1658 N N . CYS A 1 199 ? -1.068 4.799 14.873 1.00 79.69 199 CYS A N 1
ATOM 1659 C CA . CYS A 1 199 ? -0.252 5.362 13.789 1.00 79.69 199 CYS A CA 1
ATOM 1660 C C . CYS A 1 199 ? 0.531 6.634 14.162 1.00 79.69 199 CYS A C 1
ATOM 1662 O O . CYS A 1 199 ? 1.552 6.935 13.553 1.00 79.69 199 CYS A O 1
ATOM 1664 N N . ASP A 1 200 ? 0.083 7.377 15.170 1.00 80.31 200 ASP A N 1
ATOM 1665 C CA . ASP A 1 200 ? 0.747 8.556 15.744 1.00 80.31 200 ASP A CA 1
ATOM 1666 C C . ASP A 1 200 ? 1.810 8.204 16.796 1.00 80.31 200 ASP A C 1
ATOM 1668 O O . ASP A 1 200 ? 2.756 8.966 16.998 1.00 80.31 200 ASP A O 1
ATOM 1672 N N . ILE A 1 201 ? 1.688 7.036 17.429 1.00 78.81 201 ILE A N 1
ATOM 1673 C CA . ILE A 1 201 ? 2.575 6.577 18.509 1.00 78.81 201 ILE A CA 1
ATOM 1674 C C . ILE A 1 201 ? 3.667 5.647 17.958 1.00 78.81 201 ILE A C 1
ATOM 1676 O O . ILE A 1 201 ? 4.764 5.563 18.509 1.00 78.81 201 ILE A O 1
ATOM 1680 N N . ALA A 1 202 ? 3.402 4.974 16.836 1.00 72.00 202 ALA A N 1
ATOM 1681 C CA . ALA A 1 202 ? 4.351 4.077 16.196 1.00 72.00 202 ALA A CA 1
ATOM 1682 C C . ALA A 1 202 ? 5.647 4.799 15.772 1.00 72.00 202 ALA A C 1
ATOM 1684 O O . ALA A 1 202 ? 5.639 5.928 15.262 1.00 72.00 202 ALA A O 1
ATOM 1685 N N . GLN A 1 203 ? 6.780 4.113 15.964 1.00 67.44 203 GLN A N 1
ATOM 1686 C CA . GLN A 1 203 ? 8.100 4.596 15.542 1.00 67.44 203 GLN A CA 1
ATOM 1687 C C . GLN A 1 203 ? 8.321 4.468 14.029 1.00 67.44 203 GLN A C 1
ATOM 1689 O O . GLN A 1 203 ? 9.115 5.217 13.469 1.00 67.44 203 GLN A O 1
ATOM 1694 N N . THR A 1 204 ? 7.608 3.560 13.357 1.00 74.56 204 THR A N 1
ATOM 1695 C CA . THR A 1 204 ? 7.672 3.378 11.900 1.00 74.56 204 THR A CA 1
ATOM 1696 C C . THR A 1 204 ? 6.286 3.480 11.285 1.00 74.56 204 THR A C 1
ATOM 1698 O O . THR A 1 204 ? 5.355 2.848 11.783 1.00 74.56 204 THR A O 1
ATOM 1701 N N . ILE A 1 205 ? 6.166 4.218 10.184 1.00 77.38 205 ILE A N 1
ATOM 1702 C CA . ILE A 1 205 ? 4.917 4.384 9.438 1.00 77.38 205 ILE A CA 1
ATOM 1703 C C . ILE A 1 205 ? 4.992 3.542 8.171 1.00 77.38 205 ILE A C 1
ATOM 1705 O O . ILE A 1 205 ? 5.868 3.736 7.324 1.00 77.38 205 ILE A O 1
ATOM 1709 N N . ASP A 1 206 ? 4.027 2.645 8.017 1.00 84.31 206 ASP A N 1
ATOM 1710 C CA . ASP A 1 206 ? 3.880 1.850 6.812 1.00 84.31 206 ASP A CA 1
ATOM 1711 C C . ASP A 1 206 ? 2.868 2.474 5.850 1.00 84.31 206 ASP A C 1
ATOM 1713 O O . ASP A 1 206 ? 1.650 2.328 5.972 1.00 84.31 206 ASP A O 1
ATOM 1717 N N . ARG A 1 207 ? 3.407 3.190 4.867 1.00 87.56 207 ARG A N 1
ATOM 1718 C CA . ARG A 1 207 ? 2.620 3.986 3.926 1.00 87.56 207 ARG A CA 1
ATOM 1719 C C . ARG A 1 207 ? 1.752 3.126 3.016 1.00 87.56 207 ARG A C 1
ATOM 1721 O O . ARG A 1 207 ? 0.636 3.545 2.724 1.00 87.56 207 ARG A O 1
ATOM 1728 N N . ILE A 1 208 ? 2.217 1.946 2.593 1.00 89.75 208 ILE A N 1
ATOM 1729 C CA . ILE A 1 208 ? 1.405 1.119 1.693 1.00 89.75 208 ILE A CA 1
ATOM 1730 C C . ILE A 1 208 ? 0.193 0.554 2.429 1.00 89.75 208 ILE A C 1
ATOM 1732 O O . ILE A 1 208 ? -0.911 0.579 1.892 1.00 89.75 208 ILE A O 1
ATOM 1736 N N . THR A 1 209 ? 0.356 0.169 3.694 1.00 91.81 209 THR A N 1
ATOM 1737 C CA . THR A 1 209 ? -0.769 -0.273 4.526 1.00 91.81 209 THR A CA 1
ATOM 1738 C C . THR A 1 209 ? -1.793 0.832 4.722 1.00 91.81 209 THR A C 1
ATOM 1740 O O . THR A 1 209 ? -2.989 0.584 4.583 1.00 91.81 209 THR A O 1
ATOM 1743 N N . HIS A 1 210 ? -1.356 2.073 4.949 1.00 93.00 210 HIS A N 1
ATOM 1744 C CA . HIS A 1 210 ? -2.280 3.205 4.993 1.00 93.00 210 HIS A CA 1
ATOM 1745 C C . HIS A 1 210 ? -3.025 3.400 3.665 1.00 93.00 210 HIS A C 1
ATOM 1747 O O . HIS A 1 210 ? -4.233 3.611 3.694 1.00 93.00 210 HIS A O 1
ATOM 1753 N N . ILE A 1 211 ? -2.365 3.264 2.510 1.00 94.50 211 ILE A N 1
ATOM 1754 C CA . ILE A 1 211 ? -3.036 3.329 1.199 1.00 94.50 211 ILE A CA 1
ATOM 1755 C C . ILE A 1 211 ? -4.093 2.222 1.075 1.00 94.50 211 ILE A C 1
ATOM 1757 O O . ILE A 1 211 ? -5.230 2.509 0.700 1.00 94.50 211 ILE A O 1
ATOM 1761 N N . LEU A 1 212 ? -3.763 0.981 1.448 1.00 95.62 212 LEU A N 1
ATOM 1762 C CA . LEU A 1 212 ? -4.705 -0.144 1.419 1.00 95.62 212 LEU A CA 1
ATOM 1763 C C . LEU A 1 212 ? -5.902 0.078 2.357 1.00 95.62 212 LEU A C 1
ATOM 1765 O O . LEU A 1 212 ? -7.045 -0.172 1.968 1.00 95.62 212 LEU A O 1
ATOM 1769 N N . LEU A 1 213 ? -5.662 0.573 3.574 1.00 96.75 213 LEU A N 1
ATOM 1770 C CA . LEU A 1 213 ? -6.706 0.904 4.546 1.00 96.75 213 LEU A CA 1
ATOM 1771 C C . LEU A 1 213 ? -7.635 1.995 4.020 1.00 96.75 213 LEU A C 1
ATOM 1773 O O . LEU A 1 213 ? -8.851 1.857 4.100 1.00 96.75 213 LEU A O 1
ATOM 1777 N N . ILE A 1 214 ? -7.078 3.065 3.457 1.00 96.25 214 ILE A N 1
ATOM 1778 C CA . ILE A 1 214 ? -7.849 4.187 2.917 1.00 96.25 214 ILE A CA 1
ATOM 1779 C C . ILE A 1 214 ? -8.688 3.729 1.725 1.00 96.25 214 ILE A C 1
ATOM 1781 O O . ILE A 1 214 ? -9.893 3.962 1.682 1.00 96.25 214 ILE A O 1
ATOM 1785 N N . LYS A 1 215 ? -8.081 2.994 0.792 1.00 96.25 215 LYS A N 1
ATOM 1786 C CA . LYS A 1 215 ? -8.779 2.416 -0.357 1.00 96.25 215 LYS A CA 1
ATOM 1787 C C . LYS A 1 215 ? -9.920 1.484 0.077 1.00 96.25 215 LYS A C 1
ATOM 1789 O O . LYS A 1 215 ? -11.005 1.563 -0.487 1.00 96.25 215 LYS A O 1
ATOM 1794 N N . PHE A 1 216 ? -9.723 0.665 1.109 1.00 97.56 216 PHE A N 1
ATOM 1795 C CA . PHE A 1 216 ? -10.773 -0.200 1.660 1.00 97.56 216 PHE A CA 1
ATOM 1796 C C . PHE A 1 216 ? -11.891 0.591 2.363 1.00 97.56 216 PHE A C 1
ATOM 1798 O O . PHE A 1 216 ? -13.077 0.320 2.175 1.00 97.56 216 PHE A O 1
ATOM 1805 N N . LEU A 1 217 ? -11.524 1.585 3.175 1.00 97.25 217 LEU A N 1
ATOM 1806 C CA . LEU A 1 217 ? -12.459 2.336 4.011 1.00 97.25 217 LEU A CA 1
ATOM 1807 C C . LEU A 1 217 ? -13.231 3.418 3.254 1.00 97.25 217 LEU A C 1
ATOM 1809 O O . LEU A 1 217 ? -14.362 3.709 3.619 1.00 97.25 217 LEU A O 1
ATOM 1813 N N . CYS A 1 218 ? -12.667 4.035 2.225 1.00 95.56 218 CYS A N 1
ATOM 1814 C CA . CYS A 1 218 ? -13.351 5.108 1.504 1.00 95.56 218 CYS A CA 1
ATOM 1815 C C . CYS A 1 218 ? -13.078 5.110 -0.001 1.00 95.56 218 CYS A C 1
ATOM 1817 O O . CYS A 1 218 ? -13.409 6.076 -0.673 1.00 95.56 218 CYS A O 1
ATOM 1819 N N . GLY A 1 219 ? -12.507 4.048 -0.570 1.00 95.56 219 GLY A N 1
ATOM 1820 C CA . GLY A 1 219 ? -12.383 3.859 -2.020 1.00 95.56 219 GLY A CA 1
ATOM 1821 C C . GLY A 1 219 ? -11.205 4.579 -2.683 1.00 95.56 219 GLY A C 1
ATOM 1822 O O . GLY A 1 219 ? -10.671 4.073 -3.673 1.00 95.56 219 GLY A O 1
ATOM 1823 N N . SER A 1 220 ? -10.764 5.728 -2.162 1.00 94.88 220 SER A N 1
ATOM 1824 C CA . SER A 1 220 ? -9.617 6.474 -2.695 1.00 94.88 220 SER A CA 1
ATOM 1825 C C . SER A 1 220 ? -9.002 7.415 -1.662 1.00 94.88 220 SER A C 1
ATOM 1827 O O . SER A 1 220 ? -9.701 7.970 -0.816 1.00 94.88 220 SER A O 1
ATOM 1829 N N . SER A 1 221 ? -7.700 7.668 -1.795 1.00 92.50 221 SER A N 1
ATOM 1830 C CA . SER A 1 221 ? -6.952 8.654 -1.007 1.00 92.50 221 SER A CA 1
ATOM 1831 C C . SER A 1 221 ? -7.523 10.063 -1.148 1.00 92.50 221 SER A C 1
ATOM 1833 O O . SER A 1 221 ? -7.476 10.850 -0.204 1.00 92.50 221 SER A O 1
ATOM 1835 N N . ARG A 1 222 ? -8.151 10.355 -2.291 1.00 92.31 222 ARG A N 1
ATOM 1836 C CA . ARG A 1 222 ? -8.843 11.623 -2.556 1.00 92.31 222 ARG A CA 1
ATOM 1837 C C . ARG A 1 222 ? -9.991 11.894 -1.589 1.00 92.31 222 ARG A C 1
ATOM 1839 O O . ARG A 1 222 ? -10.245 13.040 -1.272 1.00 92.31 222 ARG A O 1
ATOM 1846 N N . ASN A 1 223 ? -10.634 10.859 -1.052 1.00 92.50 223 ASN A N 1
ATOM 1847 C CA . ASN A 1 223 ? -11.759 11.034 -0.129 1.00 92.50 223 ASN A CA 1
ATOM 1848 C C . ASN A 1 223 ? -11.313 11.383 1.304 1.00 92.50 223 ASN A C 1
ATOM 1850 O O . ASN A 1 223 ? -12.150 11.611 2.175 1.00 92.50 223 ASN A O 1
ATOM 1854 N N . ILE A 1 224 ? -10.001 11.397 1.566 1.00 90.31 224 ILE A N 1
ATOM 1855 C CA . ILE A 1 224 ? -9.417 11.850 2.837 1.00 90.31 224 ILE A CA 1
ATOM 1856 C C . ILE A 1 224 ? -8.597 13.127 2.653 1.00 90.31 224 ILE A C 1
ATOM 1858 O O . ILE A 1 224 ? -8.613 13.974 3.542 1.00 90.31 224 ILE A O 1
ATOM 1862 N N . PHE A 1 225 ? -7.857 13.222 1.548 1.00 86.50 225 PHE A N 1
ATOM 1863 C CA . PHE A 1 225 ? -6.842 14.251 1.313 1.00 86.50 225 PHE A CA 1
ATOM 1864 C C . PHE A 1 225 ? -7.198 15.271 0.227 1.00 86.50 225 PHE A C 1
ATOM 1866 O O . PHE A 1 225 ? -6.431 16.214 0.039 1.00 86.50 225 PHE A O 1
ATOM 1873 N N . GLY A 1 226 ? -8.257 15.014 -0.544 1.00 75.31 226 GLY A N 1
ATOM 1874 C CA . GLY A 1 226 ? -8.755 15.909 -1.587 1.00 75.31 226 GLY A CA 1
ATOM 1875 C C . GLY A 1 226 ? -9.821 16.867 -1.086 1.00 75.31 226 GLY A C 1
ATOM 1876 O O . GLY A 1 226 ? -10.190 16.789 0.108 1.00 75.31 226 GLY A O 1
#

Radius of gyration: 19.51 Å; chains: 1; bounding box: 48×40×53 Å

Organism: NCBI:txid2874699

InterPro domains:
  IPR009492 TniQ [PF06527] (14-74)

pLDDT: mean 83.99, std 13.85, range [41.06, 98.38]

Sequence (226 aa):
MGSIEIYSFKNLMRSKSSTSISQAAKISDKERNRVLKFCPQCRAEDEQKYGEAYWHRQHQIPGMLVCLKHKLPLLNSTILLENKQIHYYGASQVNLDEVNQANYSKEFESKALSIAQETNWLSHNYIEFWGMTWLRNKYKSLLLEKGFITKYSPTKFKYHSEIFTQAFVKFYGKEFLLAIQPQVWEKLNIYLEYSLFSCDIAQTIDRITHILLIKFLCGSSRNIFG